Protein AF-K3X458-F1 (afdb_monomer)

Mean predicted aligned error: 13.27 Å

Foldseek 3Di:
DPVPVVVVVVVVVCVPPPVNPDPPDVVVVVVVVVCVVPDDPVVVCVVPDDQPPWLVVCVVVLVVQLVVQLVVQLVLVVVLCVQLVVDPDDNVNSNVLSNVLSVQLSVQLSVVCVVVNPPDPLSVLSSVVSSVVSVVVSCCVPCVVVCVVDVVSVLSSVLSVVLVVLLSVLSVVLVVLVVVLLPDDQVVNLVSLVVLVVVLVVQLVVNCVSCVVPVPCSCVRRPVSSVVSSVVSLVVSLVSRPDPSSNVSSVVVVCVVPVD

Radius of gyration: 23.4 Å; Cα contacts (8 Å, |Δi|>4): 143; chains: 1; bounding box: 58×44×58 Å

Solvent-accessible surface area (backbone atoms only — not comparable to full-atom values): 14568 Å² total; per-residue (Å²): 132,70,72,58,60,54,54,49,51,50,50,53,51,54,72,67,40,73,82,76,70,64,75,80,49,67,65,58,54,50,49,51,49,52,46,62,73,70,47,55,69,68,59,56,35,66,74,77,52,69,85,70,74,53,80,88,69,40,61,70,56,54,53,51,49,39,52,53,43,25,52,51,36,39,50,54,50,50,48,46,47,71,72,36,69,86,55,95,73,51,72,67,54,41,54,51,52,19,44,54,26,24,52,50,17,46,51,49,44,50,54,48,23,71,74,77,40,68,73,55,83,60,51,71,66,66,18,44,64,51,32,52,51,40,51,50,49,51,47,46,74,73,38,42,67,60,42,66,78,32,62,66,64,37,50,51,49,51,47,50,51,50,52,52,49,58,57,53,47,47,65,54,52,50,56,53,48,52,56,54,48,71,73,45,54,64,76,54,32,41,62,56,56,59,48,56,63,53,50,53,50,52,51,40,51,52,44,48,61,69,37,60,90,42,69,88,54,37,57,69,58,36,49,52,51,52,48,53,52,49,50,56,50,53,50,53,48,47,75,69,48,88,35,71,66,41,41,54,50,52,52,51,50,50,51,67,72,70,73,120

pLDDT: mean 76.43, std 14.64, range [37.69, 95.19]

Secondary structure (DSSP, 8-state):
-HHHHHHHHHHHHHHH-TTTT----HHHHHHHHHHHHHS-HHHHHHHHS-S-S-GGG-HHHHHHHHHHHHHHHHHHHHHHHHH-TTS---HHHHHHHHHHHHHHHHHHHHHHHHHH-SSPTTHHHHHHHHHHHHHHHHHHHHHHHHHHH-HHHHHHHHHHHHHHHHHHHHHHHHHHHHHHHHTS-HHHHHHHHTHHHHHHHHHHHHHHHHTTT-GGGHIIIIIIHHHHHHHHHHHHHHHH-S-HHHHHHHHHHHHHHS--

Structure (mmCIF, N/CA/C/O backbone):
data_AF-K3X458-F1
#
_entry.id   AF-K3X458-F1
#
loop_
_atom_site.group_PDB
_atom_site.id
_atom_site.type_symbol
_atom_site.label_atom_id
_atom_site.label_alt_id
_atom_site.label_comp_id
_atom_site.label_asym_id
_atom_site.label_entity_id
_atom_site.label_seq_id
_atom_site.pdbx_PDB_ins_code
_atom_site.Cartn_x
_atom_site.Cartn_y
_atom_site.Cartn_z
_atom_site.occupancy
_atom_site.B_iso_or_equiv
_atom_site.auth_seq_id
_atom_site.auth_comp_id
_atom_site.auth_asym_id
_atom_site.auth_atom_id
_atom_site.pdbx_PDB_model_num
ATOM 1 N N . MET A 1 1 ? -19.583 31.531 -36.038 1.00 46.22 1 MET A N 1
ATOM 2 C CA . MET A 1 1 ? -19.365 32.078 -34.674 1.00 46.22 1 MET A CA 1
ATOM 3 C C . MET A 1 1 ? -18.758 31.076 -33.677 1.00 46.22 1 MET A C 1
ATOM 5 O O . MET A 1 1 ? -18.434 31.471 -32.568 1.00 46.22 1 MET A O 1
ATOM 9 N N . THR A 1 2 ? -18.513 29.815 -34.051 1.00 53.56 2 THR A N 1
ATOM 10 C CA . THR A 1 2 ? -18.036 28.743 -33.147 1.00 53.56 2 THR A CA 1
ATOM 11 C C . THR A 1 2 ? -16.508 28.614 -33.029 1.00 53.56 2 THR A C 1
ATOM 13 O O . THR A 1 2 ? -16.013 28.041 -32.068 1.00 53.56 2 THR A O 1
ATOM 16 N N . GLY A 1 3 ? -15.730 29.184 -33.957 1.00 55.56 3 GLY A N 1
ATOM 17 C CA . GLY A 1 3 ? -14.267 29.010 -33.991 1.00 55.56 3 GLY A CA 1
ATOM 18 C C . GLY A 1 3 ? -13.441 29.991 -33.148 1.00 55.56 3 GLY A C 1
ATOM 19 O O . GLY A 1 3 ? -12.236 29.791 -33.005 1.00 55.56 3 GLY A O 1
ATOM 20 N N . VAL A 1 4 ? -14.051 31.061 -32.625 1.00 62.53 4 VAL A N 1
ATOM 21 C CA . VAL A 1 4 ? -13.351 32.077 -31.813 1.00 62.53 4 VAL A CA 1
ATOM 22 C C . VAL A 1 4 ? -13.348 31.662 -30.346 1.00 62.53 4 VAL A C 1
ATOM 24 O O . VAL A 1 4 ? -12.285 31.581 -29.746 1.00 62.53 4 VAL A O 1
ATOM 27 N N . TRP A 1 5 ? -14.510 31.280 -29.812 1.00 57.59 5 TRP 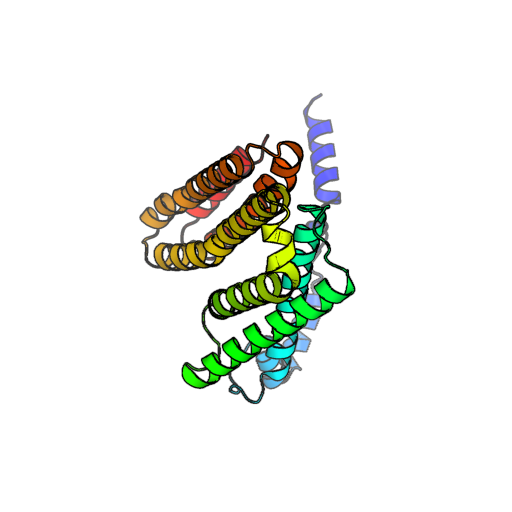A N 1
ATOM 28 C CA . TRP A 1 5 ? -14.659 30.783 -28.441 1.00 57.59 5 TRP A CA 1
ATOM 29 C C . TRP A 1 5 ? -13.836 29.525 -28.176 1.00 57.59 5 TRP A C 1
ATOM 31 O O . TRP A 1 5 ? -13.189 29.432 -27.141 1.00 57.59 5 TRP A O 1
ATOM 41 N N . PHE A 1 6 ? -13.767 28.613 -29.149 1.00 58.97 6 PHE A N 1
ATOM 42 C CA . PHE A 1 6 ? -12.937 27.413 -29.052 1.00 58.97 6 PHE A CA 1
ATOM 43 C C . PHE A 1 6 ? -11.439 27.747 -28.970 1.00 58.97 6 PHE A C 1
ATOM 45 O O . PHE A 1 6 ? -10.722 27.211 -28.133 1.00 58.97 6 PHE A O 1
ATOM 52 N N . ARG A 1 7 ? -10.965 28.711 -29.772 1.00 66.62 7 ARG A N 1
ATOM 53 C CA . ARG A 1 7 ? -9.569 29.179 -29.717 1.00 66.62 7 ARG A CA 1
ATOM 54 C C . ARG A 1 7 ? -9.250 29.993 -28.467 1.00 66.62 7 ARG A C 1
ATOM 56 O O . ARG A 1 7 ? -8.092 30.045 -28.064 1.00 66.62 7 ARG A O 1
ATOM 63 N N . THR A 1 8 ? -10.237 30.662 -27.881 1.00 70.31 8 THR A N 1
ATOM 64 C CA . THR A 1 8 ? -10.078 31.363 -26.602 1.00 70.31 8 THR A CA 1
ATOM 65 C C . THR A 1 8 ? -10.049 30.371 -25.442 1.00 70.31 8 THR A C 1
ATOM 67 O O . THR A 1 8 ? -9.219 30.520 -24.554 1.00 70.31 8 THR A O 1
ATOM 70 N N . ALA A 1 9 ? -10.872 29.319 -25.487 1.00 67.88 9 ALA A N 1
ATOM 71 C CA . ALA A 1 9 ? -10.868 28.240 -24.502 1.00 67.88 9 ALA A CA 1
ATOM 72 C C . ALA A 1 9 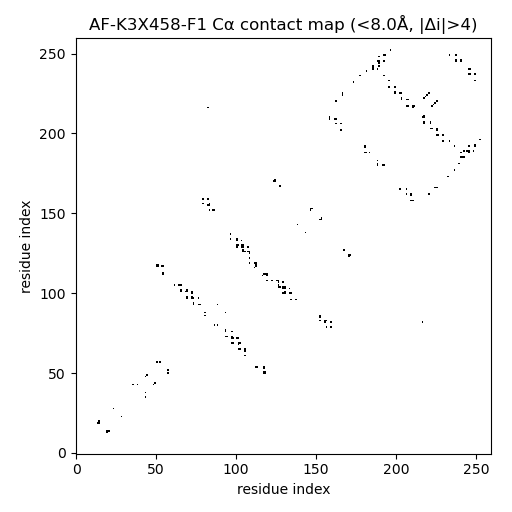? -9.563 27.431 -24.538 1.00 67.88 9 ALA A C 1
ATOM 74 O O . ALA A 1 9 ? -8.999 27.167 -23.484 1.00 67.88 9 ALA A O 1
ATOM 75 N N . ILE A 1 10 ? -9.033 27.124 -25.729 1.00 66.56 10 ILE A N 1
ATOM 76 C CA . ILE A 1 10 ? -7.717 26.479 -25.877 1.00 66.56 10 ILE A CA 1
ATOM 77 C C . ILE A 1 10 ? -6.609 27.365 -25.314 1.00 66.56 10 ILE A C 1
ATOM 79 O O . ILE A 1 10 ? -5.794 26.888 -24.540 1.00 66.56 10 ILE A O 1
ATOM 83 N N . ARG A 1 11 ? -6.603 28.666 -25.624 1.00 68.06 11 ARG A N 1
ATOM 84 C CA . ARG A 1 11 ? -5.579 29.576 -25.089 1.00 68.06 11 ARG A CA 1
ATOM 85 C C . ARG A 1 11 ? -5.687 29.769 -23.579 1.00 68.06 11 ARG A C 1
ATOM 87 O O . ARG A 1 11 ? -4.666 29.876 -22.914 1.00 68.06 11 ARG A O 1
ATOM 94 N N . ALA A 1 12 ? -6.900 29.779 -23.030 1.00 70.38 12 ALA A N 1
ATOM 95 C CA . ALA A 1 12 ? -7.108 29.791 -21.585 1.00 70.38 12 ALA A CA 1
ATOM 96 C C . ALA A 1 12 ? -6.620 28.479 -20.943 1.00 70.38 12 ALA A C 1
ATOM 98 O O . ALA A 1 12 ? -5.949 28.515 -19.917 1.00 70.38 12 ALA A O 1
ATOM 99 N N . TRP A 1 13 ? -6.882 27.337 -21.581 1.00 54.34 13 TRP A N 1
ATOM 100 C CA . TRP A 1 13 ? -6.419 26.017 -21.152 1.00 54.34 13 TRP A CA 1
ATOM 101 C C . TRP A 1 13 ? -4.888 25.890 -21.187 1.00 54.34 13 TRP A C 1
ATOM 103 O O . TRP A 1 13 ? -4.278 25.514 -20.189 1.00 54.34 13 TRP A O 1
ATOM 113 N N . GLU A 1 14 ? -4.256 26.307 -22.285 1.00 56.81 14 GLU A N 1
ATOM 114 C CA . GLU A 1 14 ? -2.798 26.387 -22.428 1.00 56.81 14 GLU A CA 1
ATOM 115 C C . GLU A 1 14 ? -2.191 27.356 -21.403 1.00 56.81 14 GLU A C 1
ATOM 117 O O . GLU A 1 14 ? -1.149 27.047 -20.835 1.00 56.81 14 GLU A O 1
ATOM 122 N N . SER A 1 15 ? -2.870 28.474 -21.089 1.00 58.34 15 SER A N 1
ATOM 123 C CA . SER A 1 15 ? -2.422 29.451 -20.077 1.00 58.34 15 SER A CA 1
ATOM 124 C C . SER A 1 15 ? -2.422 28.903 -18.637 1.00 58.34 15 SER A C 1
ATOM 126 O O . SER A 1 15 ? -1.679 29.392 -17.789 1.00 58.34 15 SER A O 1
ATOM 128 N N . ILE A 1 16 ? -3.229 27.871 -18.364 1.00 52.59 16 ILE A N 1
ATOM 129 C CA . ILE A 1 16 ? -3.346 27.218 -17.049 1.00 52.59 16 ILE A CA 1
ATOM 130 C C . ILE A 1 16 ? -2.328 26.072 -16.905 1.00 52.59 16 ILE A C 1
ATOM 132 O O . ILE A 1 16 ? -1.926 25.733 -15.789 1.00 52.59 16 ILE A O 1
ATOM 136 N N . GLN A 1 17 ? -1.853 25.494 -18.014 1.00 42.44 17 GLN A N 1
ATOM 137 C CA . GLN A 1 17 ? -0.830 24.448 -17.992 1.00 42.44 17 GLN A CA 1
ATOM 138 C C . GLN A 1 17 ? 0.562 25.044 -17.721 1.00 42.44 17 GLN A C 1
ATOM 140 O O . GLN A 1 17 ? 1.265 25.536 -18.606 1.00 42.44 17 GLN A O 1
ATOM 145 N N . VAL A 1 18 ? 0.992 24.955 -16.460 1.00 44.97 18 VAL A N 1
ATOM 146 C CA . VAL A 1 18 ? 2.316 25.406 -15.982 1.00 44.97 18 VAL A CA 1
ATOM 147 C C . VAL A 1 18 ? 3.474 24.687 -16.703 1.00 44.97 18 VAL A C 1
ATOM 149 O O . VAL A 1 18 ? 4.564 25.239 -16.824 1.00 44.97 18 VAL A O 1
ATOM 152 N N . GLU A 1 19 ? 3.231 23.497 -17.261 1.00 41.12 19 GLU A N 1
ATOM 153 C CA . GLU A 1 19 ? 4.202 22.708 -18.037 1.00 41.12 19 GLU A CA 1
ATOM 154 C C . GLU A 1 19 ? 4.538 23.316 -19.415 1.00 41.12 19 GLU A C 1
ATOM 156 O O . GLU A 1 19 ? 5.641 23.113 -19.919 1.00 41.12 19 GLU A O 1
ATOM 161 N N . LEU A 1 20 ? 3.632 24.106 -20.009 1.00 42.66 20 LEU A N 1
ATOM 162 C CA . LEU A 1 20 ? 3.792 24.709 -21.344 1.00 42.66 20 LEU A CA 1
ATOM 163 C C . LEU A 1 20 ? 4.450 26.101 -21.329 1.00 42.66 20 LEU A C 1
ATOM 165 O O . LEU A 1 20 ? 4.882 26.587 -22.372 1.00 42.66 20 LEU A O 1
ATOM 169 N N . HIS A 1 21 ? 4.589 26.727 -20.157 1.00 40.41 21 HIS A N 1
ATOM 170 C CA . HIS A 1 21 ? 5.228 28.046 -19.997 1.00 40.41 21 HIS A CA 1
ATOM 171 C C . HIS A 1 21 ? 6.742 27.973 -19.764 1.00 40.41 21 HIS A C 1
ATOM 173 O O . HIS A 1 21 ? 7.401 28.991 -19.542 1.00 40.41 21 HIS A O 1
ATOM 179 N N . GLY A 1 22 ? 7.322 26.775 -19.816 1.00 41.91 22 GLY A N 1
ATOM 180 C CA . GLY A 1 22 ? 8.760 26.584 -19.736 1.00 41.91 22 GLY A CA 1
ATOM 181 C C . GLY A 1 22 ? 9.439 26.886 -21.067 1.00 41.91 22 GLY A C 1
ATOM 182 O O . GLY A 1 22 ? 9.813 25.964 -21.786 1.00 41.91 22 GLY A O 1
ATOM 183 N N . THR A 1 23 ? 9.680 28.158 -21.396 1.00 43.84 23 THR A N 1
ATOM 184 C CA . THR A 1 23 ? 10.723 28.463 -22.384 1.00 43.84 23 THR A CA 1
ATOM 185 C C . THR A 1 23 ? 12.052 28.029 -21.776 1.00 43.84 23 THR A C 1
ATOM 187 O O . THR A 1 23 ? 12.565 28.676 -20.857 1.00 43.84 23 THR A O 1
ATOM 190 N N . TYR A 1 24 ? 12.591 26.902 -22.238 1.00 44.25 24 TYR A N 1
ATOM 191 C CA . TYR A 1 24 ? 13.938 26.475 -21.888 1.00 44.25 24 TYR A CA 1
ATOM 192 C C . TYR A 1 24 ? 14.913 27.542 -22.381 1.00 44.25 24 TYR A C 1
ATOM 194 O O . TYR A 1 24 ? 15.265 27.604 -23.555 1.00 44.25 24 TYR A O 1
ATOM 202 N N . SER A 1 25 ? 15.303 28.430 -21.467 1.00 48.78 25 SER A N 1
ATOM 203 C CA . SER A 1 25 ? 16.323 29.435 -21.720 1.00 48.78 25 SER A CA 1
ATOM 204 C C . SER A 1 25 ? 17.610 28.720 -22.122 1.00 48.78 25 SER A C 1
ATOM 206 O O . SER A 1 25 ? 18.095 27.847 -21.396 1.00 48.78 25 SER A O 1
ATOM 208 N N . VAL A 1 26 ? 18.158 29.085 -23.280 1.00 56.41 26 VAL A N 1
ATOM 209 C CA . VAL A 1 26 ? 19.440 28.567 -23.780 1.00 56.41 26 VAL A CA 1
ATOM 210 C C . VAL A 1 26 ? 20.540 28.783 -22.729 1.00 56.41 26 VAL A C 1
ATOM 212 O O . VAL A 1 26 ? 21.402 27.925 -22.547 1.00 56.41 26 VAL A O 1
ATOM 215 N N . GLU A 1 27 ? 20.419 29.842 -21.922 1.00 60.06 27 GLU A N 1
ATOM 216 C CA . GLU A 1 27 ? 21.258 30.132 -20.757 1.00 60.06 27 GLU A CA 1
ATOM 217 C C . GLU A 1 27 ? 21.249 29.008 -19.713 1.00 60.06 27 GLU A C 1
ATOM 219 O O . GLU A 1 27 ? 22.299 28.644 -19.192 1.00 60.06 27 GLU A O 1
ATOM 224 N N . ARG A 1 28 ? 20.090 28.394 -19.430 1.00 54.31 28 ARG A N 1
ATOM 225 C CA . ARG A 1 28 ? 19.994 27.236 -18.521 1.00 54.31 28 ARG A CA 1
ATOM 226 C C . ARG A 1 28 ? 20.651 25.996 -19.115 1.00 54.31 28 ARG A C 1
ATOM 228 O O . ARG A 1 28 ? 21.198 25.194 -18.365 1.00 54.31 28 ARG A O 1
ATOM 235 N N . MET A 1 29 ? 20.628 25.845 -20.438 1.00 53.62 29 MET A N 1
ATOM 236 C CA . MET A 1 29 ? 21.311 24.747 -21.126 1.00 53.62 29 MET A CA 1
ATOM 237 C C . MET A 1 29 ? 22.834 24.936 -21.087 1.00 53.62 29 MET A C 1
ATOM 239 O O . MET A 1 29 ? 23.560 23.979 -20.822 1.00 53.62 29 MET A O 1
ATOM 243 N N . TYR A 1 30 ? 23.318 26.172 -21.244 1.00 61.84 30 TYR A N 1
ATOM 244 C CA . TYR A 1 30 ? 24.728 26.513 -21.040 1.00 61.84 30 TYR A CA 1
ATOM 245 C C . TYR A 1 30 ? 25.155 26.390 -19.577 1.00 61.84 30 TYR A C 1
ATOM 247 O O . TYR A 1 30 ? 26.232 25.868 -19.316 1.00 61.84 30 TYR A O 1
ATOM 255 N N . GLN A 1 31 ? 24.310 26.773 -18.616 1.00 62.84 31 GLN A N 1
ATOM 256 C CA . GLN A 1 31 ? 24.571 26.561 -17.189 1.00 62.84 31 GLN A CA 1
ATOM 257 C C . GLN A 1 31 ? 24.577 25.075 -16.825 1.00 62.84 31 GLN A C 1
ATOM 259 O O . GLN A 1 31 ? 25.417 24.657 -16.037 1.00 62.84 31 GLN A O 1
ATOM 264 N N . LEU A 1 32 ? 23.701 24.259 -17.419 1.00 56.03 32 LEU A N 1
ATOM 265 C CA . LEU A 1 32 ? 23.705 22.806 -17.244 1.00 56.03 32 LEU A CA 1
ATOM 266 C C . LEU A 1 32 ? 24.954 22.174 -17.868 1.00 56.03 32 LEU A C 1
ATOM 268 O O . LEU A 1 32 ? 25.528 21.264 -17.278 1.00 56.03 32 LEU A O 1
ATOM 272 N N . LYS A 1 33 ? 25.413 22.679 -19.019 1.00 61.62 33 LYS A N 1
ATOM 273 C CA . LYS A 1 33 ? 26.660 22.242 -19.658 1.00 61.62 33 LYS A CA 1
ATOM 274 C C . LYS A 1 33 ? 27.890 22.654 -18.843 1.00 61.62 33 LYS A C 1
ATOM 276 O O . LYS A 1 33 ? 28.727 21.810 -18.557 1.00 61.62 33 LYS A O 1
ATOM 281 N N . ALA A 1 34 ? 27.944 23.895 -18.364 1.00 67.62 34 ALA A N 1
ATOM 282 C CA . ALA A 1 34 ? 28.991 24.382 -17.467 1.00 67.62 34 ALA A CA 1
ATOM 283 C C . ALA A 1 34 ? 28.984 23.639 -16.120 1.00 67.62 34 ALA A C 1
ATOM 285 O O . ALA A 1 34 ? 30.038 23.323 -15.571 1.00 67.62 34 ALA A O 1
ATOM 286 N N . TYR A 1 35 ? 27.805 23.294 -15.598 1.00 60.06 35 TYR A N 1
ATOM 287 C CA . TYR A 1 35 ? 27.655 22.447 -14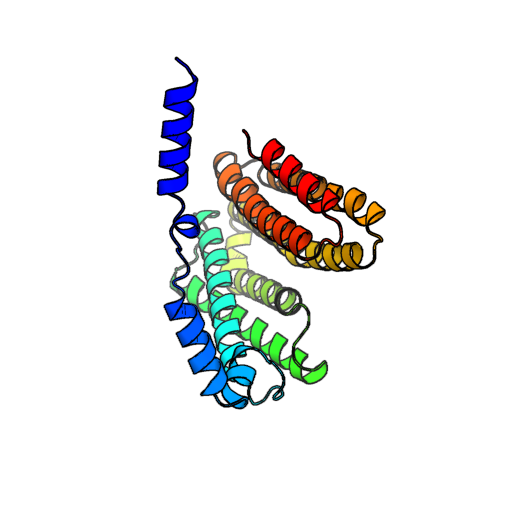.417 1.00 60.06 35 TYR A CA 1
ATOM 288 C C . TYR A 1 35 ? 28.107 21.007 -14.697 1.00 60.06 35 TYR A C 1
ATOM 290 O O . TYR A 1 35 ? 28.804 20.425 -13.875 1.00 60.06 35 TYR A O 1
ATOM 298 N N . SER A 1 36 ? 27.782 20.446 -15.863 1.00 58.03 36 SER A N 1
ATOM 299 C CA . SER A 1 36 ? 28.232 19.118 -16.301 1.00 58.03 36 SER A CA 1
ATOM 300 C C . SER A 1 36 ? 29.746 19.044 -16.508 1.00 58.03 36 SER A C 1
ATOM 302 O O . SER A 1 36 ? 30.329 17.991 -16.270 1.00 58.03 36 SER A O 1
ATOM 304 N N . GLU A 1 37 ? 30.379 20.130 -16.952 1.00 65.31 37 GLU A N 1
ATOM 305 C CA . GLU A 1 37 ? 31.827 20.205 -17.184 1.00 65.31 37 GLU A CA 1
ATOM 306 C C . GLU A 1 37 ? 32.617 20.513 -15.895 1.00 65.31 37 GLU A C 1
ATOM 308 O O . GLU A 1 37 ? 33.756 20.076 -15.758 1.00 65.31 37 GLU A O 1
ATOM 313 N N . SER A 1 38 ? 32.015 21.211 -14.921 1.00 61.66 38 SER A N 1
ATOM 314 C CA . SER A 1 38 ? 32.650 21.562 -13.632 1.00 61.66 38 SER A CA 1
ATOM 315 C C . SER A 1 38 ? 32.364 20.583 -12.489 1.00 61.66 38 SER A C 1
ATOM 317 O O . SER A 1 38 ? 33.025 20.624 -11.447 1.00 61.66 38 SER A O 1
ATOM 319 N N . THR A 1 39 ? 31.380 19.698 -12.645 1.00 52.56 39 THR A N 1
ATOM 320 C CA . THR A 1 39 ? 30.988 18.757 -11.594 1.00 52.56 39 THR A CA 1
ATOM 321 C C . THR A 1 39 ? 31.819 17.486 -11.684 1.00 52.56 39 THR A C 1
ATOM 323 O O . THR A 1 39 ? 31.886 16.833 -12.722 1.00 52.56 39 THR A O 1
ATOM 326 N N . SER A 1 40 ? 32.433 17.091 -10.565 1.00 63.84 40 SER A N 1
ATOM 327 C CA . SER A 1 40 ? 33.161 15.828 -10.493 1.00 63.84 40 SER A CA 1
ATOM 328 C C . SER A 1 40 ? 32.237 14.661 -10.844 1.00 63.84 40 SER A C 1
ATOM 330 O O . SER A 1 40 ? 31.089 14.602 -10.391 1.00 63.84 40 SER A O 1
ATOM 332 N N . LEU A 1 41 ? 32.756 13.689 -11.600 1.00 56.81 41 LEU A N 1
ATOM 333 C CA . LEU A 1 41 ? 32.049 12.443 -11.922 1.00 56.81 41 LEU A CA 1
ATOM 334 C C . LEU A 1 41 ? 31.409 11.804 -10.676 1.00 56.81 41 LEU A C 1
ATOM 336 O O . LEU A 1 41 ? 30.354 11.202 -10.785 1.00 56.81 41 LEU A O 1
ATOM 340 N N . ALA A 1 42 ? 31.962 12.017 -9.476 1.00 55.75 42 ALA A N 1
ATOM 341 C CA . ALA A 1 42 ? 31.405 11.558 -8.204 1.00 55.75 42 ALA A CA 1
ATOM 342 C C . ALA A 1 42 ? 30.047 12.184 -7.812 1.00 55.75 42 ALA A C 1
ATOM 344 O O . ALA A 1 42 ? 29.227 11.490 -7.212 1.00 55.75 42 ALA A O 1
ATOM 345 N N . ARG A 1 43 ? 29.777 13.459 -8.130 1.00 55.62 43 ARG A N 1
ATOM 346 C CA . ARG A 1 43 ? 28.474 14.107 -7.858 1.00 55.62 43 ARG A CA 1
ATOM 347 C C . ARG A 1 43 ? 27.424 13.728 -8.898 1.00 55.62 43 ARG A C 1
ATOM 349 O O . ARG A 1 43 ? 26.277 13.504 -8.530 1.00 55.62 43 ARG A O 1
ATOM 356 N N . VAL A 1 44 ? 27.824 13.603 -10.165 1.00 55.81 44 VAL A N 1
ATOM 357 C CA . VAL A 1 44 ? 26.930 13.130 -11.235 1.00 55.81 44 VAL A CA 1
ATOM 358 C C . VAL A 1 44 ? 26.585 11.657 -11.021 1.00 55.81 44 VAL A C 1
ATOM 360 O O . VAL A 1 44 ? 25.413 11.302 -11.085 1.00 55.81 44 VAL A O 1
ATOM 363 N N . ILE A 1 45 ? 27.564 10.826 -10.642 1.00 52.97 45 ILE A N 1
ATOM 364 C CA . ILE A 1 45 ? 27.327 9.454 -10.179 1.00 52.97 45 ILE A CA 1
ATOM 365 C C . ILE A 1 45 ? 26.404 9.495 -8.957 1.00 52.97 45 ILE A C 1
ATOM 367 O O . ILE A 1 45 ? 25.318 8.952 -9.042 1.00 52.97 45 ILE A O 1
ATOM 371 N N . GLY A 1 46 ? 26.712 10.248 -7.896 1.00 50.28 46 GLY A N 1
ATOM 372 C CA . GLY A 1 46 ? 25.875 10.311 -6.686 1.00 50.28 46 GLY A CA 1
ATOM 373 C C . GLY A 1 46 ? 24.404 10.712 -6.893 1.00 50.28 46 GLY A C 1
ATOM 374 O O . GLY A 1 46 ? 23.569 10.365 -6.059 1.00 50.28 46 GLY A O 1
ATOM 375 N N . ILE A 1 47 ? 24.079 11.406 -7.988 1.00 52.75 47 ILE A N 1
ATOM 376 C CA . ILE A 1 47 ? 22.711 11.811 -8.347 1.00 52.75 47 ILE A CA 1
ATOM 377 C C . ILE A 1 47 ? 22.050 10.816 -9.324 1.00 52.75 47 ILE A C 1
ATOM 379 O O . ILE A 1 47 ? 20.846 10.592 -9.223 1.00 52.75 47 ILE A O 1
ATOM 383 N N . LEU A 1 48 ? 22.807 10.206 -10.249 1.00 43.97 48 LEU A N 1
ATOM 384 C CA . LEU A 1 48 ? 22.285 9.364 -11.344 1.00 43.97 48 LEU A CA 1
ATOM 385 C C . LEU A 1 48 ? 22.343 7.846 -11.048 1.00 43.97 48 LEU A C 1
ATOM 387 O O . LEU A 1 48 ? 21.622 7.058 -11.655 1.00 43.97 48 LEU A O 1
ATOM 391 N N . VAL A 1 49 ? 23.237 7.438 -10.143 1.00 46.12 49 VAL A N 1
ATOM 392 C CA . VAL A 1 49 ? 23.738 6.074 -9.903 1.00 46.12 49 VAL A CA 1
ATOM 393 C C . VAL A 1 49 ? 24.231 6.046 -8.438 1.00 46.12 49 VAL A C 1
ATOM 395 O O . VAL A 1 49 ? 25.297 6.522 -8.100 1.00 46.12 49 VAL A O 1
ATOM 398 N N . LEU A 1 50 ? 23.616 5.450 -7.437 1.00 45.38 50 LEU A N 1
ATOM 399 C CA . LEU A 1 50 ? 23.094 4.115 -7.466 1.00 45.38 50 LEU A CA 1
ATOM 400 C C . LEU A 1 50 ? 22.888 3.697 -5.998 1.00 45.38 50 LEU A C 1
ATOM 402 O O . LEU A 1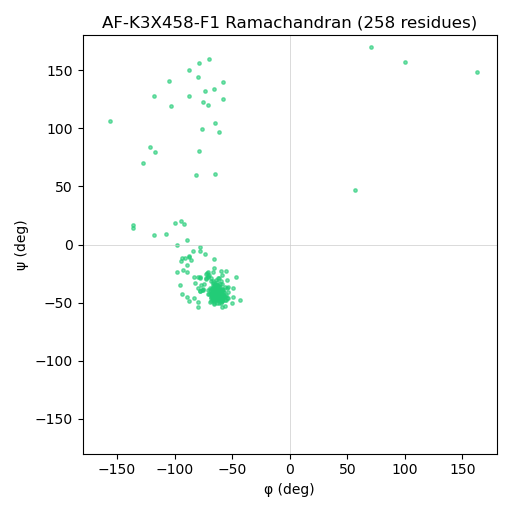 50 ? 23.717 3.996 -5.129 1.00 45.38 50 LEU A O 1
ATOM 406 N N . PRO A 1 51 ? 21.882 2.863 -5.749 1.00 43.56 51 PRO A N 1
ATOM 407 C CA . PRO A 1 51 ? 21.845 1.926 -4.636 1.00 43.56 51 PRO A CA 1
ATOM 408 C C . PRO A 1 51 ? 22.943 0.833 -4.762 1.00 43.56 51 PRO A C 1
ATOM 410 O O . PRO A 1 51 ? 22.621 -0.344 -4.855 1.00 43.56 51 PRO A O 1
ATOM 413 N N . SER A 1 52 ? 24.242 1.187 -4.788 1.00 45.16 52 SER A N 1
ATOM 414 C CA . SER A 1 52 ? 25.342 0.219 -5.032 1.00 45.16 52 SER A CA 1
ATOM 415 C C . SER A 1 52 ? 26.576 0.327 -4.129 1.00 45.16 52 SER A C 1
ATOM 417 O O . SER A 1 52 ? 27.611 -0.255 -4.441 1.00 45.16 52 SER A O 1
ATOM 419 N N . ARG A 1 53 ? 26.499 1.013 -2.984 1.00 45.03 53 ARG A N 1
ATOM 420 C CA . ARG A 1 53 ? 27.569 0.957 -1.959 1.00 45.03 53 ARG A CA 1
ATOM 421 C C . ARG A 1 53 ? 27.323 -0.089 -0.867 1.00 45.03 53 ARG A C 1
ATOM 423 O O . ARG A 1 53 ? 27.919 -0.028 0.202 1.00 45.03 53 ARG A O 1
ATOM 430 N N . GLY A 1 54 ? 26.467 -1.069 -1.153 1.00 56.06 54 GLY A N 1
ATOM 431 C CA . GLY A 1 54 ? 26.059 -2.076 -0.184 1.00 56.06 54 GLY A CA 1
ATOM 432 C C . GLY A 1 54 ? 25.160 -1.503 0.912 1.00 56.06 54 GLY A C 1
ATOM 433 O O . GLY A 1 54 ? 24.960 -0.292 1.044 1.00 56.06 54 GLY A O 1
ATOM 434 N N . LEU A 1 55 ? 24.601 -2.416 1.701 1.00 56.91 55 LEU A N 1
ATOM 435 C CA . LEU A 1 55 ? 23.637 -2.145 2.766 1.00 56.91 55 LEU A CA 1
ATOM 436 C C . LEU A 1 55 ? 24.096 -1.012 3.716 1.00 56.91 55 LEU A C 1
ATOM 438 O O . LEU A 1 55 ? 23.293 -0.160 4.096 1.00 56.91 55 LEU A O 1
ATOM 442 N N . GLY A 1 56 ? 25.401 -0.944 4.010 1.00 56.34 56 GLY A N 1
ATOM 443 C CA . GLY A 1 56 ? 26.010 -0.046 4.999 1.00 56.34 56 GLY A CA 1
ATOM 444 C C . GLY A 1 56 ? 26.118 1.440 4.632 1.00 56.34 56 GLY A C 1
ATOM 445 O O . GLY A 1 56 ? 26.463 2.231 5.496 1.00 56.34 56 GLY A O 1
ATOM 446 N N . HIS A 1 57 ? 25.818 1.857 3.397 1.00 58.84 57 HIS A N 1
ATOM 447 C CA . HIS A 1 57 ? 25.859 3.284 3.013 1.00 58.84 57 HIS A CA 1
ATOM 448 C C . HIS A 1 57 ? 24.487 3.831 2.575 1.00 58.84 57 HIS A C 1
ATOM 450 O O . HIS A 1 57 ? 24.378 4.954 2.078 1.00 58.84 57 HIS A O 1
ATOM 456 N N . SER A 1 58 ? 23.429 3.033 2.760 1.00 70.56 58 SER A N 1
ATOM 457 C CA . SER A 1 58 ? 22.065 3.293 2.278 1.00 70.56 58 SER A CA 1
ATOM 458 C C . SER A 1 58 ? 21.120 3.869 3.347 1.00 70.56 58 SER A C 1
ATOM 460 O O . SER A 1 58 ? 19.904 3.853 3.177 1.00 70.56 58 SER A O 1
ATOM 462 N N . HIS A 1 59 ? 21.645 4.424 4.445 1.00 72.88 59 HIS A N 1
ATOM 463 C CA . HIS A 1 59 ? 20.839 4.917 5.574 1.00 72.88 59 HIS A CA 1
ATOM 464 C C . HIS A 1 59 ? 19.744 5.914 5.167 1.00 72.88 59 HIS A C 1
ATOM 466 O O . HIS A 1 59 ? 18.611 5.807 5.628 1.00 72.88 59 HIS A O 1
ATOM 472 N N . THR A 1 60 ? 20.033 6.836 4.245 1.00 79.69 60 THR A N 1
ATOM 473 C CA . THR A 1 60 ? 19.037 7.795 3.739 1.00 79.69 60 THR A CA 1
ATOM 474 C C . THR A 1 60 ? 17.881 7.106 3.014 1.00 79.69 60 THR A C 1
ATOM 476 O O . THR A 1 60 ? 16.745 7.563 3.110 1.00 79.69 60 THR A O 1
ATOM 479 N N . PHE A 1 61 ? 18.143 6.001 2.312 1.00 83.62 61 PHE A N 1
ATOM 480 C CA . PHE A 1 61 ? 17.101 5.221 1.650 1.00 83.62 61 PHE A CA 1
ATOM 481 C C . PHE A 1 61 ? 16.179 4.561 2.682 1.00 83.62 61 PHE A C 1
ATOM 483 O O . PHE A 1 61 ? 14.967 4.720 2.585 1.00 83.62 61 PHE A O 1
ATOM 490 N N . TRP A 1 62 ? 16.736 3.919 3.713 1.00 85.44 62 TRP A N 1
ATOM 491 C CA . TRP A 1 62 ? 15.947 3.265 4.764 1.00 85.44 62 TRP A CA 1
ATOM 492 C C . TRP A 1 62 ? 15.154 4.248 5.626 1.00 85.44 62 TRP A C 1
ATOM 494 O O . TRP A 1 62 ? 14.002 3.977 5.947 1.00 85.44 62 TRP A O 1
ATOM 504 N N . ILE A 1 63 ? 15.722 5.416 5.942 1.00 86.50 63 ILE A N 1
ATOM 505 C CA . ILE A 1 63 ? 15.001 6.483 6.654 1.00 86.50 63 ILE A CA 1
ATOM 506 C C . ILE A 1 63 ? 13.824 6.986 5.812 1.00 86.50 63 ILE A C 1
ATOM 508 O O . ILE A 1 63 ? 12.717 7.144 6.323 1.00 86.50 63 ILE A O 1
ATOM 512 N N . ARG A 1 64 ? 14.036 7.210 4.508 1.00 86.31 64 ARG A N 1
ATOM 513 C CA . ARG A 1 64 ? 12.961 7.623 3.594 1.00 86.31 64 ARG A CA 1
ATOM 514 C C . ARG A 1 64 ? 11.899 6.540 3.429 1.00 86.31 64 ARG A C 1
ATOM 516 O O . ARG A 1 64 ? 10.721 6.877 3.406 1.00 86.31 64 ARG A O 1
ATOM 523 N N . ALA A 1 65 ? 12.305 5.275 3.332 1.00 88.25 65 ALA A N 1
ATOM 524 C CA . ALA A 1 65 ? 11.394 4.140 3.247 1.00 88.25 65 ALA A CA 1
ATOM 525 C C . ALA A 1 65 ? 10.534 4.040 4.514 1.00 88.25 65 ALA A C 1
ATOM 527 O O . ALA A 1 65 ? 9.314 4.002 4.411 1.00 88.25 65 ALA A O 1
ATOM 528 N N . LEU A 1 66 ? 11.146 4.135 5.700 1.00 90.12 66 LEU A N 1
ATOM 529 C CA . LEU A 1 66 ? 10.427 4.161 6.974 1.00 90.12 66 LEU A CA 1
ATOM 530 C C . LEU A 1 66 ? 9.431 5.312 7.061 1.00 90.12 66 LEU A C 1
ATOM 532 O O . LEU A 1 66 ? 8.290 5.093 7.454 1.00 90.12 66 LEU A O 1
ATOM 536 N N . LEU A 1 67 ? 9.832 6.520 6.666 1.00 90.62 67 LEU A N 1
ATOM 537 C CA . LEU A 1 67 ? 8.934 7.670 6.665 1.00 90.62 67 LEU A CA 1
ATOM 538 C C . LEU A 1 67 ? 7.751 7.464 5.706 1.00 90.62 67 LEU A C 1
ATOM 540 O O . LEU A 1 67 ? 6.613 7.732 6.079 1.00 90.62 67 LEU A O 1
ATOM 544 N N . ALA A 1 68 ? 8.004 6.969 4.492 1.00 90.00 68 ALA A N 1
ATOM 545 C CA . ALA A 1 68 ? 6.960 6.721 3.499 1.00 90.00 68 ALA A CA 1
ATOM 546 C C . ALA A 1 68 ? 5.970 5.641 3.962 1.00 90.00 68 ALA A C 1
ATOM 548 O O . ALA A 1 68 ? 4.759 5.849 3.885 1.00 90.00 68 ALA A O 1
ATOM 549 N N . VAL A 1 69 ? 6.478 4.527 4.497 1.00 91.44 69 VAL A N 1
ATOM 550 C CA . VAL A 1 69 ? 5.663 3.432 5.043 1.00 91.44 69 VAL A CA 1
ATOM 551 C C . VAL A 1 69 ? 4.864 3.899 6.248 1.00 91.44 69 VAL A C 1
ATOM 553 O O . VAL A 1 69 ? 3.670 3.630 6.342 1.00 91.44 69 VAL A O 1
ATOM 556 N N . TRP A 1 70 ? 5.483 4.664 7.146 1.00 92.25 70 TRP A N 1
ATOM 557 C CA . TRP A 1 70 ? 4.789 5.211 8.303 1.00 92.25 70 TRP A CA 1
ATOM 558 C C . TRP A 1 70 ? 3.644 6.146 7.895 1.00 92.25 70 TRP A C 1
ATOM 560 O O . TRP A 1 70 ? 2.536 6.007 8.411 1.00 92.25 70 TRP A O 1
ATOM 570 N N . ILE A 1 71 ? 3.862 7.037 6.922 1.00 92.19 71 ILE A N 1
ATOM 571 C CA . ILE A 1 71 ? 2.807 7.908 6.377 1.00 92.19 71 ILE A CA 1
ATOM 572 C C . ILE A 1 71 ? 1.690 7.079 5.728 1.00 92.19 71 ILE A C 1
ATOM 574 O O . ILE A 1 71 ? 0.512 7.362 5.953 1.00 92.19 71 ILE A O 1
ATOM 578 N N . ALA A 1 72 ? 2.030 6.038 4.966 1.00 90.50 72 ALA A N 1
ATOM 579 C CA . ALA A 1 72 ? 1.039 5.149 4.363 1.00 90.50 72 ALA A CA 1
ATOM 580 C C . ALA A 1 72 ? 0.207 4.417 5.432 1.00 90.50 72 ALA A C 1
ATOM 582 O O . ALA A 1 72 ? -1.021 4.400 5.368 1.00 90.50 72 ALA A O 1
ATOM 583 N N . HIS A 1 73 ? 0.853 3.884 6.468 1.00 93.31 73 HIS A N 1
ATOM 584 C CA . HIS A 1 73 ? 0.191 3.235 7.599 1.00 93.31 73 HIS A CA 1
ATOM 585 C C . HIS A 1 73 ? -0.695 4.198 8.400 1.00 93.31 73 HIS A C 1
ATOM 587 O O . HIS A 1 73 ? -1.793 3.822 8.817 1.00 93.31 73 HIS A O 1
ATOM 593 N N . LEU A 1 74 ? -0.256 5.446 8.591 1.00 92.50 74 LEU A N 1
ATOM 594 C CA . LEU A 1 74 ? -1.071 6.503 9.191 1.00 92.50 74 LEU A CA 1
ATOM 595 C C . LEU A 1 74 ? -2.325 6.780 8.361 1.00 92.50 74 LEU A C 1
ATOM 597 O O . LEU A 1 74 ? -3.404 6.918 8.933 1.00 92.50 74 LEU A O 1
ATOM 601 N N . ALA A 1 75 ? -2.201 6.833 7.033 1.00 90.44 75 ALA A N 1
ATOM 602 C CA . ALA A 1 75 ? -3.340 7.024 6.143 1.00 90.44 75 ALA A CA 1
ATOM 603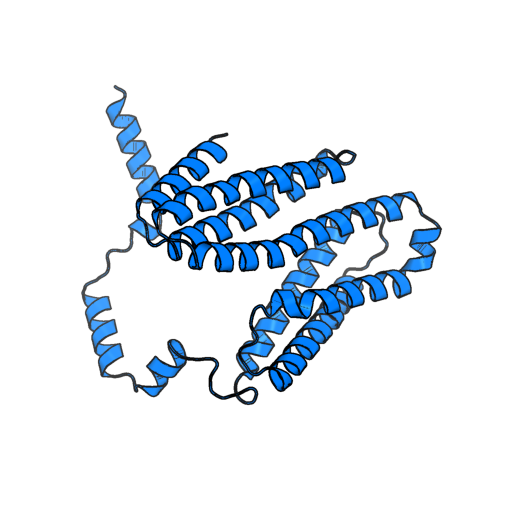 C C . ALA A 1 75 ? -4.329 5.852 6.236 1.00 90.44 75 ALA A C 1
ATOM 605 O O . ALA A 1 75 ? -5.524 6.092 6.382 1.00 90.44 75 ALA A O 1
ATOM 606 N N . ILE A 1 76 ? -3.844 4.605 6.250 1.00 89.44 76 ILE A N 1
ATOM 607 C CA . ILE A 1 76 ? -4.688 3.402 6.365 1.00 89.44 76 ILE A CA 1
ATOM 608 C C . ILE A 1 76 ? -5.426 3.368 7.710 1.00 89.44 76 ILE A C 1
ATOM 610 O O . ILE A 1 76 ? -6.629 3.126 7.757 1.00 89.44 76 ILE A O 1
ATOM 614 N N . LEU A 1 77 ? -4.749 3.624 8.829 1.00 91.38 77 LEU A N 1
ATOM 615 C CA . LEU A 1 77 ? -5.419 3.644 10.134 1.00 91.38 77 LEU A CA 1
ATOM 616 C C . LEU A 1 77 ? -6.310 4.883 10.324 1.00 91.38 77 LEU A C 1
ATOM 618 O O . LEU A 1 77 ? -7.325 4.822 11.020 1.00 91.38 77 LEU A O 1
ATOM 622 N N . GLY A 1 78 ? -5.957 6.007 9.699 1.00 88.81 78 GLY A N 1
ATOM 623 C CA . GLY A 1 78 ? -6.792 7.204 9.652 1.00 88.81 78 GLY A CA 1
ATOM 624 C C . GLY A 1 78 ? -8.093 6.959 8.888 1.00 88.81 78 GLY A C 1
ATOM 625 O O . GLY A 1 78 ? -9.166 7.288 9.394 1.00 88.81 78 GLY A O 1
ATOM 626 N N . GLN A 1 79 ? -8.003 6.315 7.723 1.00 86.50 79 GLN A N 1
ATOM 627 C CA . GLN A 1 79 ? -9.151 5.884 6.925 1.00 86.50 79 GLN A CA 1
ATOM 628 C C . GLN A 1 79 ? -10.015 4.877 7.684 1.00 86.50 79 GLN A C 1
ATOM 630 O O . GLN A 1 79 ? -11.229 5.041 7.700 1.00 86.50 79 GLN A O 1
ATOM 635 N N . LEU A 1 80 ? -9.415 3.909 8.391 1.00 88.31 80 LEU A N 1
ATOM 636 C CA . LEU A 1 80 ? -10.158 2.964 9.233 1.00 88.31 80 LEU A CA 1
ATOM 637 C C . LEU A 1 80 ? -11.046 3.698 10.243 1.00 88.31 80 LEU A C 1
ATOM 639 O O . LEU A 1 80 ? -12.216 3.368 10.394 1.00 88.31 80 LEU A O 1
ATOM 643 N N . ARG A 1 81 ? -10.501 4.710 10.922 1.00 87.88 81 ARG A N 1
ATOM 644 C CA . ARG A 1 81 ? -11.249 5.488 11.915 1.00 87.88 81 ARG A CA 1
ATOM 645 C C . ARG A 1 81 ? -12.384 6.307 11.295 1.00 87.88 81 ARG A C 1
ATOM 647 O O . ARG A 1 81 ? -13.392 6.543 11.951 1.00 87.88 81 ARG A O 1
ATOM 654 N N . GLN A 1 82 ? -12.202 6.789 10.069 1.00 84.62 82 GLN A N 1
ATOM 655 C CA . GLN A 1 82 ? -13.255 7.501 9.341 1.00 84.62 82 GLN A CA 1
ATOM 656 C C . GLN A 1 82 ? -14.331 6.543 8.821 1.00 84.62 82 GLN A C 1
ATOM 658 O O . GLN A 1 82 ? -15.498 6.913 8.786 1.00 84.62 82 GLN A O 1
ATOM 663 N N . PHE A 1 83 ? -13.937 5.325 8.447 1.00 82.81 83 PHE A N 1
ATOM 664 C CA . PHE A 1 83 ? -14.826 4.295 7.921 1.00 82.81 83 PHE A CA 1
ATOM 665 C C . PHE A 1 83 ? -15.638 3.609 9.031 1.00 82.81 83 PHE A C 1
ATOM 667 O O . PHE A 1 83 ? -16.824 3.363 8.860 1.00 82.81 83 PHE A O 1
ATOM 674 N N . VAL A 1 84 ? -15.020 3.346 10.188 1.00 85.62 84 VAL A N 1
ATOM 675 C CA . VAL A 1 84 ? -15.640 2.690 11.348 1.00 85.62 84 VAL A CA 1
ATOM 676 C C . VAL A 1 84 ? -15.660 3.660 12.532 1.00 85.62 84 VAL A C 1
ATOM 678 O O . VAL A 1 84 ? -14.810 3.610 13.423 1.00 85.62 84 VAL A O 1
ATOM 681 N N . VAL A 1 85 ? -16.629 4.578 12.527 1.00 82.50 85 VAL A N 1
ATOM 682 C CA . VAL A 1 85 ? -16.725 5.684 13.505 1.00 82.50 85 VAL A CA 1
ATOM 683 C C . VAL A 1 85 ? -16.859 5.184 14.948 1.00 82.50 85 VAL A C 1
ATOM 685 O O . VAL A 1 85 ? -16.318 5.796 15.867 1.00 82.50 85 VAL A O 1
ATOM 688 N N . GLU A 1 86 ? -17.539 4.056 15.146 1.00 84.69 86 GLU A N 1
ATOM 689 C CA . GLU A 1 86 ? -17.771 3.454 16.465 1.00 84.69 86 GLU A CA 1
ATOM 690 C C . GLU A 1 86 ? -16.549 2.706 17.020 1.00 84.69 86 GLU A C 1
ATOM 692 O O . GLU A 1 86 ? -16.559 2.256 18.167 1.00 84.69 86 GLU A O 1
ATOM 697 N N . PHE A 1 87 ? -15.475 2.569 16.235 1.00 87.31 87 PHE A N 1
ATOM 698 C CA . PHE A 1 87 ? -14.281 1.859 16.671 1.00 87.31 87 PHE A CA 1
ATOM 699 C C . PHE A 1 87 ? -13.469 2.710 17.669 1.00 87.31 87 PHE A C 1
ATOM 701 O O . PHE A 1 87 ? -13.036 3.817 17.325 1.00 87.31 87 PHE A O 1
ATOM 708 N N . PRO A 1 88 ? -13.197 2.219 18.897 1.00 87.88 88 PRO A N 1
ATOM 709 C CA . PRO A 1 88 ? -12.604 3.014 19.971 1.00 87.88 88 PRO A CA 1
ATOM 710 C C . PRO A 1 88 ? -11.075 3.118 19.833 1.00 87.88 88 PRO A C 1
ATOM 712 O O . PRO A 1 88 ? -10.319 2.717 20.721 1.00 87.88 88 PRO A O 1
ATOM 715 N N . ILE A 1 89 ? -10.611 3.673 18.708 1.00 89.88 89 ILE A N 1
ATOM 716 C CA . ILE A 1 89 ? -9.196 3.919 18.415 1.00 89.88 89 ILE A CA 1
ATOM 717 C C . ILE A 1 89 ? -8.834 5.403 18.585 1.00 89.88 89 ILE A C 1
ATOM 719 O O . ILE A 1 89 ? -9.336 6.314 17.911 1.00 89.88 89 ILE A O 1
ATOM 723 N N . THR A 1 90 ? -7.909 5.677 19.501 1.00 91.19 90 THR A N 1
ATOM 724 C CA . THR A 1 90 ? -7.409 7.037 19.745 1.00 91.19 90 THR A CA 1
ATOM 725 C C . THR A 1 90 ? -6.384 7.457 18.686 1.00 91.19 90 THR A C 1
ATOM 727 O O . THR A 1 90 ? -5.719 6.626 18.070 1.00 91.19 90 THR A O 1
ATOM 730 N N . ARG A 1 91 ? -6.201 8.771 18.473 1.00 89.81 91 ARG A N 1
ATOM 731 C CA . ARG A 1 91 ? -5.192 9.280 17.515 1.00 89.81 91 ARG A CA 1
ATOM 732 C C . ARG A 1 91 ? -3.773 8.872 17.917 1.00 89.81 91 ARG A C 1
ATOM 734 O O . ARG A 1 91 ? -2.962 8.550 17.059 1.00 89.81 91 ARG A O 1
ATOM 741 N N . CYS A 1 92 ? -3.496 8.837 19.220 1.00 92.69 92 CYS A N 1
ATOM 742 C CA . CYS A 1 92 ? -2.210 8.393 19.744 1.00 92.69 92 CYS A CA 1
ATOM 743 C C . CYS A 1 92 ? -1.960 6.915 19.422 1.00 92.69 92 CYS A C 1
ATOM 745 O O . CYS A 1 92 ? -0.882 6.574 18.948 1.00 92.69 92 CYS A O 1
ATOM 747 N N . GLN A 1 93 ? -2.967 6.051 19.595 1.00 92.69 93 GLN A N 1
ATOM 748 C CA . GLN A 1 93 ? -2.861 4.639 19.212 1.00 92.69 93 GLN A CA 1
ATOM 749 C C . GLN A 1 93 ? -2.641 4.475 17.708 1.00 92.69 93 GLN A C 1
ATOM 751 O O . GLN A 1 93 ? -1.799 3.674 17.321 1.00 92.69 93 GLN A O 1
ATOM 756 N N . VAL A 1 94 ? -3.308 5.269 16.862 1.00 93.62 94 VAL A N 1
ATOM 757 C CA . VAL A 1 94 ? -3.051 5.271 15.410 1.00 93.62 94 VAL A CA 1
ATOM 758 C C . VAL A 1 94 ? -1.579 5.566 15.106 1.00 93.62 94 VAL A C 1
ATOM 760 O O . VAL A 1 94 ? -0.944 4.834 14.346 1.00 93.62 94 VAL A O 1
ATOM 763 N N . VAL A 1 95 ? -1.010 6.599 15.728 1.00 95.19 95 VAL A N 1
ATOM 764 C CA . VAL A 1 95 ? 0.397 6.980 15.528 1.00 95.19 95 VAL A CA 1
ATOM 765 C C . VAL A 1 95 ? 1.358 5.901 16.025 1.00 95.19 95 VAL A C 1
ATOM 767 O O . VAL A 1 95 ? 2.314 5.563 15.331 1.00 95.19 95 VAL A O 1
ATOM 770 N N . ILE A 1 96 ? 1.092 5.322 17.195 1.00 94.56 96 ILE A N 1
ATOM 771 C CA . ILE A 1 96 ? 1.952 4.293 17.790 1.00 94.56 96 ILE A CA 1
ATOM 772 C C . ILE A 1 96 ? 1.893 2.999 16.972 1.00 94.56 96 ILE A C 1
ATOM 774 O O . ILE A 1 96 ? 2.935 2.460 16.607 1.00 94.56 96 ILE A O 1
ATOM 778 N N . ILE A 1 97 ? 0.693 2.514 16.639 1.00 94.31 97 ILE A N 1
ATOM 779 C CA . ILE A 1 97 ? 0.512 1.266 15.886 1.00 94.31 97 ILE A CA 1
ATOM 780 C C . ILE A 1 97 ? 1.108 1.403 14.482 1.00 94.31 97 ILE A C 1
ATOM 782 O O . ILE A 1 97 ? 1.831 0.509 14.046 1.00 94.31 97 ILE A O 1
ATOM 786 N N . SER A 1 98 ? 0.865 2.519 13.786 1.00 94.75 98 SER A N 1
ATOM 787 C CA . SER A 1 98 ? 1.449 2.762 12.456 1.00 94.75 98 SER A CA 1
ATOM 788 C C . SER A 1 98 ? 2.978 2.798 12.485 1.00 94.75 98 SER A C 1
ATOM 790 O O . SER A 1 98 ? 3.613 2.228 11.597 1.00 94.75 98 SER A O 1
ATOM 792 N N . LEU A 1 99 ? 3.577 3.421 13.506 1.00 94.56 99 LEU A N 1
ATOM 793 C CA . LEU A 1 99 ? 5.030 3.489 13.652 1.00 94.56 99 LEU A CA 1
ATOM 794 C C . LEU A 1 99 ? 5.631 2.117 13.970 1.00 94.56 99 LEU A C 1
ATOM 796 O O . LEU A 1 99 ? 6.610 1.727 13.340 1.00 94.56 99 LEU A O 1
ATOM 800 N N . LEU A 1 100 ? 5.042 1.371 14.910 1.00 95.00 100 LEU A N 1
ATOM 801 C CA . LEU A 1 100 ? 5.529 0.044 15.300 1.00 95.00 100 LEU A CA 1
ATOM 802 C C . LEU A 1 100 ? 5.443 -0.955 14.143 1.00 95.00 100 LEU A C 1
ATOM 804 O O . LEU A 1 100 ? 6.413 -1.652 13.854 1.00 95.00 100 LEU A O 1
ATOM 808 N N . THR A 1 101 ? 4.303 -0.997 13.452 1.00 93.94 101 THR A N 1
ATOM 809 C CA . THR A 1 101 ? 4.106 -1.873 12.285 1.00 93.94 101 THR A CA 1
ATOM 810 C C . THR A 1 101 ? 4.998 -1.468 11.114 1.00 93.94 101 THR A C 1
ATOM 812 O O . THR A 1 101 ? 5.591 -2.336 10.480 1.00 93.94 101 THR A O 1
ATOM 815 N N . GLY A 1 102 ? 5.163 -0.165 10.859 1.00 92.75 102 GLY A N 1
ATOM 816 C CA . GLY A 1 102 ? 6.058 0.334 9.812 1.00 92.75 102 GLY A CA 1
ATOM 817 C C . GLY A 1 102 ? 7.530 0.039 10.104 1.00 92.75 102 GLY A C 1
ATOM 818 O O . GLY A 1 102 ? 8.254 -0.433 9.231 1.00 92.75 102 GLY A O 1
ATOM 819 N N . ALA A 1 103 ? 7.969 0.232 11.350 1.00 93.38 103 ALA A N 1
ATOM 820 C CA . ALA A 1 103 ? 9.320 -0.115 11.780 1.00 93.38 103 ALA A CA 1
ATOM 821 C C . ALA A 1 103 ? 9.583 -1.622 11.669 1.00 93.38 103 ALA A C 1
ATOM 823 O O . ALA A 1 103 ? 10.645 -2.013 11.188 1.00 93.38 103 ALA A O 1
ATOM 824 N N . ALA A 1 104 ? 8.616 -2.464 12.049 1.00 94.19 104 ALA A N 1
ATOM 825 C CA . ALA A 1 104 ? 8.716 -3.913 11.895 1.00 94.19 104 ALA A CA 1
ATOM 826 C C . ALA A 1 104 ? 8.801 -4.336 10.416 1.00 94.19 104 ALA A C 1
ATOM 828 O O . ALA A 1 104 ? 9.664 -5.142 10.065 1.00 94.19 104 ALA A O 1
ATOM 829 N N . GLY A 1 105 ? 7.965 -3.760 9.545 1.00 92.25 105 GLY A N 1
ATOM 830 C CA . GLY A 1 105 ? 7.986 -4.022 8.102 1.00 92.25 105 GLY A CA 1
ATOM 831 C C . GLY A 1 105 ? 9.318 -3.633 7.454 1.00 92.25 105 GLY A C 1
ATOM 832 O O . GLY A 1 105 ? 9.926 -4.438 6.748 1.00 92.25 105 GLY A O 1
ATOM 833 N N . ILE A 1 106 ? 9.837 -2.445 7.773 1.00 91.19 106 ILE A N 1
ATOM 834 C CA . ILE A 1 106 ? 11.134 -1.982 7.264 1.00 91.19 106 ILE A CA 1
ATOM 835 C C . ILE A 1 106 ? 12.303 -2.777 7.845 1.00 91.19 106 ILE A C 1
ATOM 837 O O . ILE A 1 106 ? 13.237 -3.097 7.111 1.00 91.19 106 ILE A O 1
ATOM 841 N N . ALA A 1 107 ? 12.268 -3.137 9.129 1.00 90.69 107 ALA A N 1
ATOM 842 C CA . ALA A 1 107 ? 13.288 -3.996 9.727 1.00 90.69 107 ALA A CA 1
ATOM 843 C C . ALA A 1 107 ? 13.324 -5.371 9.045 1.00 90.69 107 ALA A C 1
ATOM 845 O O . ALA A 1 107 ? 14.402 -5.896 8.763 1.00 90.69 107 ALA A O 1
ATOM 846 N N . PHE A 1 108 ? 12.157 -5.925 8.709 1.00 91.00 108 PHE A N 1
ATOM 847 C CA . PHE A 1 108 ? 12.059 -7.157 7.936 1.00 91.00 108 PHE A CA 1
ATOM 848 C C . PHE A 1 108 ? 12.583 -6.986 6.503 1.00 91.00 108 PHE A C 1
ATOM 850 O O . PHE A 1 108 ? 13.368 -7.811 6.035 1.00 91.00 108 PHE A O 1
ATOM 857 N N . ALA A 1 109 ? 12.232 -5.892 5.820 1.00 89.25 109 ALA A N 1
ATOM 858 C CA . ALA A 1 109 ? 12.768 -5.572 4.497 1.00 89.25 109 ALA A CA 1
ATOM 859 C C . ALA A 1 109 ? 14.296 -5.403 4.508 1.00 89.25 109 ALA A C 1
ATOM 861 O O . ALA A 1 109 ? 14.979 -5.874 3.597 1.00 89.25 109 ALA A O 1
ATOM 862 N N . PHE A 1 110 ? 14.845 -4.787 5.556 1.00 86.69 110 PHE A N 1
ATOM 863 C CA . PHE A 1 110 ? 16.285 -4.666 5.780 1.00 86.69 110 PHE A CA 1
ATOM 864 C C . PHE A 1 110 ? 16.934 -6.032 5.988 1.00 86.69 110 PHE A C 1
ATOM 866 O O . PHE A 1 110 ? 17.928 -6.345 5.336 1.00 86.69 110 PHE A O 1
ATOM 873 N N . TRP A 1 111 ? 16.337 -6.875 6.832 1.00 86.25 111 TRP A N 1
ATOM 874 C CA . TRP A 1 111 ? 16.795 -8.245 7.042 1.00 86.25 111 TRP A CA 1
ATOM 875 C C . TRP A 1 111 ? 16.804 -9.051 5.736 1.00 86.25 111 TRP A C 1
ATOM 877 O O . TRP A 1 111 ? 17.810 -9.686 5.422 1.00 86.25 111 TRP A O 1
ATOM 887 N N . MET A 1 112 ? 15.752 -8.963 4.917 1.00 82.50 112 MET A N 1
ATOM 888 C CA . MET A 1 112 ? 15.722 -9.601 3.595 1.00 82.50 112 MET A CA 1
ATOM 889 C C . MET A 1 112 ? 16.784 -9.039 2.649 1.00 82.50 112 MET A C 1
ATOM 891 O O . MET A 1 112 ? 17.409 -9.804 1.918 1.00 82.50 112 MET A O 1
ATOM 895 N N . ALA A 1 113 ? 17.034 -7.728 2.676 1.00 83.88 113 ALA A N 1
ATOM 896 C CA . ALA A 1 113 ? 18.090 -7.112 1.877 1.00 83.88 113 ALA A CA 1
ATOM 897 C C . ALA A 1 113 ? 19.493 -7.606 2.279 1.00 83.88 113 ALA A C 1
ATOM 899 O O . ALA A 1 113 ? 20.363 -7.704 1.414 1.00 83.88 113 ALA A O 1
ATOM 900 N N . CYS A 1 114 ? 19.719 -7.974 3.548 1.00 80.69 114 CYS A N 1
ATOM 901 C CA . CYS A 1 114 ? 20.953 -8.648 3.971 1.00 80.69 114 CYS A CA 1
ATOM 902 C C . CYS A 1 114 ? 21.101 -10.045 3.353 1.00 80.69 114 CYS A C 1
ATOM 904 O O . CYS A 1 114 ? 22.216 -10.448 3.038 1.00 80.69 114 CYS A O 1
ATOM 906 N N . GLN A 1 115 ? 19.997 -10.789 3.224 1.00 77.50 115 GLN A N 1
ATOM 907 C CA . GLN A 1 115 ? 20.008 -12.186 2.772 1.00 77.50 115 GLN A CA 1
ATOM 908 C C . GLN A 1 115 ? 20.045 -12.313 1.244 1.00 77.50 115 GLN A C 1
ATOM 910 O O . GLN A 1 115 ? 20.804 -13.108 0.700 1.00 77.50 115 GLN A O 1
ATOM 915 N N . ILE A 1 116 ? 19.209 -11.538 0.551 1.00 80.25 116 ILE A N 1
ATOM 916 C CA . ILE A 1 116 ? 18.996 -11.623 -0.903 1.00 80.25 116 ILE A CA 1
ATOM 917 C C . ILE A 1 116 ? 19.931 -10.662 -1.655 1.00 80.25 116 ILE A C 1
ATOM 919 O O . ILE A 1 116 ? 20.233 -10.865 -2.830 1.00 80.25 116 ILE A O 1
ATOM 923 N N . GLY A 1 117 ? 20.421 -9.628 -0.970 1.00 71.56 117 GLY A N 1
ATOM 924 C CA . GLY A 1 117 ? 21.192 -8.543 -1.558 1.00 71.56 117 GLY A CA 1
ATOM 925 C C . GLY A 1 117 ? 20.348 -7.292 -1.798 1.00 71.56 117 GLY A C 1
ATOM 926 O O . GLY A 1 117 ? 19.121 -7.323 -1.902 1.00 71.56 117 GLY A O 1
ATOM 927 N N . PHE A 1 118 ? 21.034 -6.154 -1.864 1.00 70.94 118 PHE A N 1
ATOM 928 C CA . PHE A 1 118 ? 20.439 -4.840 -2.082 1.00 70.94 118 PHE A CA 1
ATOM 929 C C . PHE A 1 118 ? 20.695 -4.371 -3.525 1.00 70.94 118 PHE A C 1
ATOM 931 O O . PHE A 1 118 ? 21.819 -4.546 -4.004 1.00 70.94 118 PHE A O 1
ATOM 938 N N . PRO A 1 119 ? 19.725 -3.725 -4.203 1.00 73.69 119 PRO A N 1
ATOM 939 C CA . PRO A 1 119 ? 18.382 -3.345 -3.742 1.00 73.69 119 PRO A CA 1
ATOM 940 C C . PRO A 1 119 ? 17.359 -4.491 -3.756 1.00 73.69 119 PRO A C 1
ATOM 942 O O . PRO A 1 119 ? 17.347 -5.310 -4.669 1.00 73.69 119 PRO A O 1
ATOM 945 N N . LEU A 1 120 ? 16.462 -4.508 -2.761 1.00 73.75 120 LEU A N 1
ATOM 946 C CA . LEU A 1 120 ? 15.416 -5.527 -2.652 1.00 73.75 120 LEU A CA 1
ATOM 947 C C . LEU A 1 120 ? 14.356 -5.327 -3.757 1.00 73.75 120 LEU A C 1
ATOM 949 O O . LEU A 1 120 ? 13.717 -4.266 -3.793 1.00 73.75 120 LEU A O 1
ATOM 953 N N . PRO A 1 121 ? 14.128 -6.311 -4.648 1.00 71.62 121 PRO A N 1
ATOM 954 C CA . PRO A 1 121 ? 13.067 -6.217 -5.641 1.00 71.62 121 PRO A CA 1
ATOM 955 C C . PRO A 1 121 ? 11.701 -6.229 -4.942 1.00 71.62 121 PRO A C 1
ATOM 957 O O . PRO A 1 121 ? 11.449 -7.048 -4.064 1.00 71.62 121 PRO A O 1
ATOM 960 N N . PHE A 1 122 ? 10.813 -5.313 -5.337 1.00 76.31 122 PHE A N 1
ATOM 961 C CA . PHE A 1 122 ? 9.447 -5.199 -4.806 1.00 76.31 122 PHE A CA 1
ATOM 962 C C . PHE A 1 122 ? 9.365 -5.027 -3.278 1.00 76.31 122 PHE A C 1
ATOM 964 O O . PHE A 1 122 ? 8.545 -5.663 -2.625 1.00 76.31 122 PHE A O 1
ATOM 971 N N . MET A 1 123 ? 10.176 -4.130 -2.709 1.00 82.44 123 MET A N 1
ATOM 972 C CA . MET A 1 123 ? 10.220 -3.850 -1.264 1.00 82.44 123 MET A CA 1
ATOM 973 C C . MET A 1 123 ? 8.840 -3.740 -0.589 1.00 82.44 123 MET A C 1
ATOM 975 O O . MET A 1 123 ? 8.608 -4.407 0.413 1.00 82.44 123 MET A O 1
ATOM 979 N N . ILE A 1 124 ? 7.911 -2.976 -1.173 1.00 83.06 124 ILE A N 1
ATOM 980 C CA . ILE A 1 124 ? 6.553 -2.790 -0.628 1.00 83.06 124 ILE A CA 1
ATOM 981 C C . ILE A 1 124 ? 5.777 -4.119 -0.599 1.00 83.06 124 ILE A C 1
ATOM 983 O O . ILE A 1 124 ? 5.080 -4.427 0.361 1.00 83.06 124 ILE A O 1
ATOM 987 N N . ALA A 1 125 ? 5.921 -4.944 -1.637 1.00 85.25 125 ALA A N 1
ATOM 988 C CA . ALA A 1 125 ? 5.282 -6.256 -1.699 1.00 85.25 125 ALA A CA 1
ATOM 989 C C . ALA A 1 125 ? 5.882 -7.238 -0.676 1.00 85.25 125 ALA A C 1
ATOM 991 O O . ALA A 1 125 ? 5.199 -8.148 -0.212 1.00 85.25 125 ALA A O 1
ATOM 992 N N . MET A 1 126 ? 7.158 -7.063 -0.333 1.00 84.88 126 MET A N 1
ATOM 993 C CA . MET A 1 126 ? 7.871 -7.920 0.610 1.00 84.88 126 MET A CA 1
ATOM 994 C C . MET A 1 126 ? 7.598 -7.544 2.075 1.00 84.88 126 MET A C 1
ATOM 996 O O . MET A 1 126 ? 7.542 -8.435 2.918 1.00 84.88 126 MET A O 1
ATOM 1000 N N . GLU A 1 127 ? 7.386 -6.264 2.402 1.00 88.12 127 GLU A N 1
ATOM 1001 C CA . GLU A 1 127 ? 7.011 -5.858 3.770 1.00 88.12 127 GLU A CA 1
ATOM 1002 C C . GLU A 1 127 ? 5.529 -6.120 4.085 1.00 88.12 127 GLU A C 1
ATOM 1004 O O . GLU A 1 127 ? 5.174 -6.354 5.241 1.00 88.12 127 GLU A O 1
ATOM 1009 N N . ALA A 1 128 ? 4.667 -6.091 3.063 1.00 88.00 128 ALA A N 1
ATOM 1010 C CA . ALA A 1 128 ? 3.217 -6.157 3.208 1.00 88.00 128 ALA A CA 1
ATOM 1011 C C . ALA A 1 128 ? 2.712 -7.296 4.120 1.00 88.00 128 ALA A C 1
ATOM 1013 O O . ALA A 1 128 ? 1.879 -7.014 4.983 1.00 88.00 128 ALA A O 1
ATOM 1014 N N . PRO A 1 129 ? 3.210 -8.549 4.030 1.00 88.38 129 PRO A N 1
ATOM 1015 C CA . PRO A 1 129 ? 2.782 -9.621 4.928 1.00 88.38 129 PRO A CA 1
ATOM 1016 C C . PRO A 1 129 ? 3.065 -9.319 6.405 1.00 88.38 129 PRO A C 1
ATOM 1018 O O . PRO A 1 129 ? 2.222 -9.586 7.260 1.00 88.38 129 PRO A O 1
ATOM 1021 N N . VAL A 1 130 ? 4.222 -8.723 6.712 1.00 91.50 130 VAL A N 1
ATOM 1022 C CA . VAL A 1 130 ? 4.596 -8.357 8.087 1.00 91.50 130 VAL A CA 1
ATOM 1023 C C . VAL A 1 130 ? 3.714 -7.230 8.599 1.00 91.50 130 VAL A C 1
ATOM 1025 O O . VAL A 1 130 ? 3.221 -7.309 9.724 1.00 91.50 130 VAL A O 1
ATOM 1028 N N . SER A 1 131 ? 3.450 -6.222 7.768 1.00 90.00 131 SER A N 1
ATOM 1029 C CA . SER A 1 131 ? 2.542 -5.128 8.119 1.00 90.00 131 SER A CA 1
ATOM 1030 C C . SER A 1 131 ? 1.124 -5.642 8.384 1.00 90.00 131 SER A C 1
ATOM 1032 O O . SER A 1 131 ? 0.528 -5.291 9.401 1.00 90.00 131 SER A O 1
ATOM 1034 N N . VAL A 1 132 ? 0.601 -6.538 7.538 1.00 90.56 132 VAL A N 1
ATOM 1035 C CA . VAL A 1 132 ? -0.726 -7.159 7.711 1.00 90.56 132 VAL A CA 1
ATOM 1036 C C . VAL A 1 132 ? -0.807 -7.954 9.014 1.00 90.56 132 VAL A C 1
ATOM 1038 O O . VAL A 1 132 ? -1.769 -7.796 9.772 1.00 90.56 132 VAL A O 1
ATOM 1041 N N . LEU A 1 133 ? 0.199 -8.781 9.306 1.00 92.12 133 LEU A N 1
ATOM 1042 C CA . LEU A 1 133 ? 0.260 -9.537 10.558 1.00 92.12 133 LEU A CA 1
ATOM 1043 C C . LEU A 1 133 ? 0.353 -8.604 11.769 1.00 92.12 133 LEU A C 1
ATOM 1045 O O . LEU A 1 133 ? -0.358 -8.810 12.751 1.00 92.12 133 LEU A O 1
ATOM 1049 N N . GLY A 1 134 ? 1.167 -7.551 11.682 1.00 92.56 134 GLY A N 1
ATOM 1050 C CA . GLY A 1 134 ? 1.321 -6.551 12.735 1.00 92.56 134 GLY A CA 1
ATOM 1051 C C . GLY A 1 134 ? 0.026 -5.794 13.029 1.00 92.56 134 GLY A C 1
ATOM 1052 O O . GLY A 1 134 ? -0.359 -5.670 14.191 1.00 92.56 134 GLY A O 1
ATOM 1053 N N . PHE A 1 135 ? -0.693 -5.346 11.995 1.00 92.06 135 PHE A N 1
ATOM 1054 C CA . PHE A 1 135 ? -2.001 -4.708 12.164 1.00 92.06 135 PHE A CA 1
ATOM 1055 C C . PHE A 1 135 ? -3.035 -5.668 12.744 1.00 92.06 135 PHE A C 1
ATOM 1057 O O . PHE A 1 135 ? -3.753 -5.302 13.673 1.00 92.06 135 PHE A O 1
ATOM 1064 N N . THR A 1 136 ? -3.087 -6.902 12.242 1.00 90.50 136 THR A N 1
ATOM 1065 C CA . THR A 1 136 ? -4.026 -7.917 12.737 1.00 90.50 136 THR A CA 1
ATOM 1066 C C . THR A 1 136 ? -3.761 -8.226 14.210 1.00 90.50 136 THR A C 1
ATOM 1068 O O . THR A 1 136 ? -4.691 -8.227 15.014 1.00 90.50 136 THR A O 1
ATOM 1071 N N . ALA A 1 137 ? -2.496 -8.407 14.595 1.00 92.62 137 ALA A N 1
ATOM 1072 C CA . ALA A 1 137 ? -2.109 -8.622 15.985 1.00 92.62 137 ALA A CA 1
ATOM 1073 C C . ALA A 1 137 ? -2.473 -7.422 16.872 1.00 92.62 137 ALA A C 1
ATOM 1075 O O . ALA A 1 137 ? -3.052 -7.611 17.940 1.00 92.62 137 ALA A O 1
ATOM 1076 N N . ALA A 1 138 ? -2.206 -6.191 16.422 1.00 92.25 138 ALA A N 1
ATOM 1077 C CA . ALA A 1 138 ? -2.562 -4.982 17.163 1.00 92.25 138 ALA A CA 1
ATOM 1078 C C . ALA A 1 138 ? -4.082 -4.861 17.385 1.00 92.25 138 ALA A C 1
ATOM 1080 O O . ALA A 1 138 ? -4.516 -4.516 18.485 1.00 92.25 138 ALA A O 1
ATOM 1081 N N . LEU A 1 139 ? -4.889 -5.188 16.369 1.00 90.69 139 LEU A N 1
ATOM 1082 C CA . LEU A 1 139 ? -6.351 -5.182 16.464 1.00 90.69 139 LEU A CA 1
ATOM 1083 C C . LEU A 1 139 ? -6.872 -6.264 17.419 1.00 90.69 139 LEU A C 1
ATOM 1085 O O . LEU A 1 139 ? -7.729 -5.974 18.253 1.00 90.69 139 LEU A O 1
ATOM 1089 N N . LEU A 1 140 ? -6.342 -7.488 17.336 1.00 90.12 140 LEU A N 1
ATOM 1090 C CA . LEU A 1 140 ? -6.767 -8.604 18.186 1.00 90.12 140 LEU A CA 1
ATOM 1091 C C . LEU A 1 140 ? -6.386 -8.397 19.655 1.00 90.12 140 LEU A C 1
ATOM 1093 O O . LEU A 1 140 ? -7.214 -8.626 20.533 1.00 90.12 140 LEU A O 1
ATOM 1097 N N . ILE A 1 141 ? -5.160 -7.942 19.923 1.00 92.62 141 ILE A N 1
ATOM 1098 C CA . ILE A 1 141 ? -4.671 -7.719 21.291 1.00 92.62 141 ILE A CA 1
ATOM 1099 C C . ILE A 1 141 ? -5.368 -6.510 21.924 1.00 92.62 141 ILE A C 1
ATOM 1101 O O . ILE A 1 141 ? -5.747 -6.568 23.089 1.00 92.62 141 ILE A O 1
ATOM 1105 N N . GLY A 1 142 ? -5.543 -5.419 21.173 1.00 90.38 142 GLY A N 1
ATOM 1106 C CA . GLY A 1 142 ? -6.130 -4.192 21.711 1.00 90.38 142 GLY A CA 1
ATOM 1107 C C . GLY A 1 142 ? -7.652 -4.242 21.848 1.00 90.38 142 GLY A C 1
ATOM 1108 O O . GLY A 1 142 ? -8.193 -3.749 22.834 1.00 90.38 142 GLY A O 1
ATOM 1109 N N . TRP A 1 143 ? -8.348 -4.835 20.872 1.00 93.38 143 TRP A N 1
ATOM 1110 C CA . TRP A 1 143 ? -9.806 -4.715 20.736 1.00 93.38 143 TRP A CA 1
ATOM 1111 C C . TRP A 1 143 ? -10.515 -6.034 20.419 1.00 93.38 143 TRP A C 1
ATOM 1113 O O . TRP A 1 143 ? -11.690 -6.021 20.054 1.00 93.38 143 TRP A O 1
ATOM 1123 N N . GLY A 1 144 ? -9.850 -7.180 20.584 1.00 89.19 144 GLY A N 1
ATOM 1124 C CA . GLY A 1 144 ? -10.450 -8.489 20.317 1.00 89.19 144 GLY A CA 1
ATOM 1125 C C . GLY A 1 144 ? -11.754 -8.721 21.087 1.00 89.19 144 GLY A C 1
ATOM 1126 O O . GLY A 1 144 ? -12.732 -9.163 20.494 1.00 89.19 144 GLY A O 1
ATOM 1127 N N . HIS A 1 145 ? -11.797 -8.348 22.371 1.00 90.56 145 HIS A N 1
ATOM 1128 C CA . HIS A 1 145 ? -13.004 -8.458 23.199 1.00 90.56 145 HIS A CA 1
ATOM 1129 C C . HIS A 1 145 ? -14.125 -7.527 22.718 1.00 90.56 145 HIS A C 1
ATOM 1131 O O . HIS A 1 145 ? -15.242 -7.967 22.473 1.00 90.56 145 HIS A O 1
ATOM 1137 N N . PHE A 1 146 ? -13.802 -6.253 22.473 1.00 91.50 146 PHE A N 1
ATOM 1138 C CA . PHE A 1 146 ? -14.759 -5.258 21.984 1.00 91.50 146 PHE A CA 1
ATOM 1139 C C . PHE A 1 146 ? -15.407 -5.673 20.652 1.00 91.50 146 PHE A C 1
ATOM 1141 O O . PHE A 1 146 ? -16.608 -5.492 20.455 1.00 91.50 146 PHE A O 1
ATOM 1148 N N . LEU A 1 147 ? -14.624 -6.266 19.744 1.00 90.75 147 LEU A N 1
ATOM 1149 C CA . LEU A 1 147 ? -15.107 -6.776 18.457 1.00 90.75 147 LEU A CA 1
ATOM 1150 C C . LEU A 1 147 ? -15.967 -8.040 18.587 1.00 90.75 147 LEU A C 1
ATOM 1152 O O . LEU A 1 147 ? -16.763 -8.323 17.693 1.00 90.75 147 LEU A O 1
ATOM 1156 N N . GLN A 1 148 ? -15.803 -8.815 19.662 1.00 90.19 148 GLN A N 1
ATOM 1157 C CA . GLN A 1 148 ? -16.681 -9.948 19.966 1.00 90.19 148 GLN A CA 1
ATOM 1158 C C . GLN A 1 148 ? -18.023 -9.471 20.527 1.00 90.19 148 GLN A C 1
ATOM 1160 O O . GLN A 1 148 ? -19.060 -10.013 20.154 1.00 90.19 148 GLN A O 1
ATOM 1165 N N . GLU A 1 149 ? -18.007 -8.435 21.367 1.00 93.50 149 GLU A N 1
ATOM 1166 C CA . GLU A 1 149 ? -19.210 -7.847 21.967 1.00 93.50 149 GLU A CA 1
ATOM 1167 C C . GLU A 1 149 ? -20.050 -7.029 20.976 1.00 93.50 149 GLU A C 1
ATOM 1169 O O . GLU A 1 149 ? -21.258 -6.909 21.164 1.00 93.50 149 GLU A O 1
ATOM 1174 N N . ASN A 1 150 ? -19.438 -6.495 19.910 1.00 92.31 150 ASN A N 1
ATOM 1175 C CA . ASN A 1 150 ? -20.094 -5.625 18.926 1.00 92.31 150 ASN A CA 1
ATOM 1176 C C . ASN A 1 150 ? -20.015 -6.211 17.498 1.00 92.31 150 ASN A C 1
ATOM 1178 O O . ASN A 1 150 ? -19.134 -5.838 16.711 1.00 92.31 150 ASN A O 1
ATOM 1182 N N . PRO A 1 151 ? -20.935 -7.124 17.122 1.00 89.75 151 PRO A N 1
ATOM 1183 C CA . PRO A 1 151 ? -20.908 -7.808 15.826 1.00 89.75 151 PRO A CA 1
ATOM 1184 C C . PRO A 1 151 ? -21.047 -6.882 14.610 1.00 89.75 151 PRO A C 1
ATOM 1186 O O . PRO A 1 151 ? -20.526 -7.196 13.535 1.00 89.75 151 PRO A O 1
ATOM 1189 N N . HIS A 1 152 ? -21.735 -5.747 14.757 1.00 88.50 152 HIS A N 1
ATOM 1190 C CA . HIS A 1 152 ? -21.902 -4.765 13.683 1.00 88.50 152 HIS A CA 1
ATOM 1191 C C . HIS A 1 152 ? -20.575 -4.065 13.367 1.00 88.50 152 HIS A C 1
ATOM 1193 O O . HIS A 1 152 ? -20.127 -4.128 12.225 1.00 88.50 152 HIS A O 1
ATOM 1199 N N . VAL A 1 153 ? -19.863 -3.559 14.383 1.00 89.25 153 VAL A N 1
ATOM 1200 C CA . VAL A 1 153 ? -18.528 -2.947 14.216 1.00 89.25 153 VAL A CA 1
ATOM 1201 C C . VAL A 1 153 ? -17.536 -3.936 13.607 1.00 89.25 153 VAL A C 1
ATOM 1203 O O . VAL A 1 153 ? -16.713 -3.576 12.764 1.00 89.25 153 VAL A O 1
ATOM 1206 N N . ARG A 1 154 ? -17.619 -5.213 13.998 1.00 88.12 154 ARG A N 1
ATOM 1207 C CA . ARG A 1 154 ? -16.798 -6.276 13.407 1.00 88.12 154 ARG A CA 1
ATOM 1208 C C . ARG A 1 154 ? -17.075 -6.458 11.914 1.00 88.12 154 ARG A C 1
ATOM 1210 O O . ARG A 1 154 ? -16.134 -6.693 11.159 1.00 88.12 154 ARG A O 1
ATOM 1217 N N . THR A 1 155 ? -18.329 -6.359 11.484 1.00 88.06 155 THR A N 1
ATOM 1218 C CA . THR A 1 155 ? -18.708 -6.490 10.068 1.00 88.06 155 THR A CA 1
ATOM 1219 C C . THR A 1 155 ? -18.158 -5.326 9.243 1.00 88.06 155 THR A C 1
ATOM 1221 O O . THR A 1 155 ? -17.569 -5.552 8.181 1.00 88.06 155 THR A O 1
ATOM 1224 N N . ASP A 1 156 ? -18.239 -4.104 9.767 1.00 86.00 156 ASP A N 1
ATOM 1225 C CA . ASP A 1 156 ? -17.683 -2.913 9.115 1.00 86.00 156 ASP A CA 1
ATOM 1226 C C . ASP A 1 156 ? -16.151 -2.969 9.052 1.00 86.00 156 ASP A C 1
ATOM 1228 O O . ASP A 1 156 ? -15.553 -2.692 8.009 1.00 86.00 156 ASP A O 1
ATOM 1232 N N . LEU A 1 157 ? -15.503 -3.432 10.128 1.00 88.94 157 LEU A N 1
ATOM 1233 C CA . LEU A 1 157 ? -14.058 -3.657 10.156 1.00 88.94 157 LEU A CA 1
ATOM 1234 C C . LEU A 1 157 ? -13.626 -4.708 9.125 1.00 88.94 157 LEU A C 1
ATOM 1236 O O . LEU A 1 157 ? -12.656 -4.490 8.404 1.00 88.94 157 LEU A O 1
ATOM 1240 N N . VAL A 1 158 ? -14.330 -5.840 9.027 1.00 88.50 158 VAL A N 1
ATOM 1241 C CA . VAL A 1 158 ? -14.028 -6.879 8.027 1.00 88.50 158 VAL A CA 1
ATOM 1242 C C . VAL A 1 158 ? -14.219 -6.343 6.610 1.00 88.50 158 VAL A C 1
ATOM 1244 O O . VAL A 1 158 ? -13.397 -6.623 5.736 1.00 88.50 158 VAL A O 1
ATOM 1247 N N . THR A 1 159 ? -15.255 -5.536 6.385 1.00 86.19 159 THR A N 1
ATOM 1248 C CA . THR A 1 159 ? -15.501 -4.874 5.097 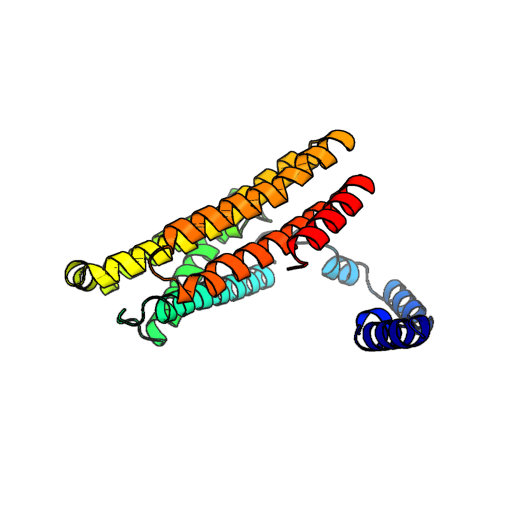1.00 86.19 159 THR A CA 1
ATOM 1249 C C . THR A 1 159 ? -14.335 -3.951 4.741 1.00 86.19 159 THR A C 1
ATOM 1251 O O . THR A 1 159 ? -13.765 -4.073 3.655 1.00 86.19 159 THR A O 1
ATOM 1254 N N . TYR A 1 160 ? -13.896 -3.110 5.680 1.00 86.62 160 TYR A N 1
ATOM 1255 C CA . TYR A 1 160 ? -12.733 -2.240 5.504 1.00 86.62 160 TYR A CA 1
ATOM 1256 C C . TYR A 1 160 ? -11.441 -3.020 5.229 1.00 86.62 160 TYR A C 1
ATOM 1258 O O . TYR A 1 160 ? -10.716 -2.731 4.278 1.00 86.62 160 TYR A O 1
ATOM 1266 N N . VAL A 1 161 ? -11.160 -4.052 6.025 1.00 87.25 161 VAL A N 1
ATOM 1267 C CA . VAL A 1 161 ? -9.980 -4.908 5.845 1.00 87.25 161 VAL A CA 1
ATOM 1268 C C . VAL A 1 161 ? -10.009 -5.581 4.471 1.00 87.25 161 VAL A C 1
ATOM 1270 O O . VAL A 1 161 ? -8.988 -5.618 3.789 1.00 87.25 161 VAL A O 1
ATOM 1273 N N . THR A 1 162 ? -11.177 -6.037 4.016 1.00 85.50 162 THR A N 1
ATOM 1274 C CA . THR A 1 162 ? -11.354 -6.631 2.681 1.00 85.50 162 THR A CA 1
ATOM 1275 C C . THR A 1 162 ? -11.023 -5.630 1.573 1.00 85.50 162 THR A C 1
ATOM 1277 O O . THR A 1 162 ? -10.316 -5.976 0.628 1.00 85.50 162 THR A O 1
ATOM 1280 N N . ILE A 1 163 ? -11.464 -4.375 1.700 1.00 82.75 163 ILE A N 1
ATOM 1281 C CA . ILE A 1 163 ? -11.115 -3.292 0.767 1.00 82.75 163 ILE A CA 1
ATOM 1282 C C . ILE A 1 163 ? -9.596 -3.094 0.717 1.00 82.75 163 ILE A C 1
ATOM 1284 O O . ILE A 1 163 ? -9.018 -3.057 -0.371 1.00 82.75 163 ILE A O 1
ATOM 1288 N N . VAL A 1 164 ? -8.943 -2.997 1.880 1.00 84.38 164 VAL A N 1
ATOM 1289 C CA . VAL A 1 164 ? -7.484 -2.837 1.969 1.00 84.38 164 VAL A CA 1
ATOM 1290 C C . VAL A 1 164 ? -6.767 -4.031 1.335 1.00 84.38 164 VAL A C 1
ATOM 1292 O O . VAL A 1 164 ? -5.797 -3.837 0.609 1.00 84.38 164 VAL A O 1
ATOM 1295 N N . PHE A 1 165 ? -7.261 -5.257 1.523 1.00 85.75 165 PHE A N 1
ATOM 1296 C CA . PHE A 1 165 ? -6.707 -6.445 0.866 1.00 85.75 165 PHE A CA 1
ATOM 1297 C C . PHE A 1 165 ? -6.852 -6.409 -0.656 1.00 85.75 165 PHE A C 1
ATOM 1299 O O . PHE A 1 165 ? -5.908 -6.770 -1.358 1.00 85.75 165 PHE A O 1
ATOM 1306 N N . ILE A 1 166 ? -7.992 -5.951 -1.182 1.00 82.62 166 ILE A N 1
ATOM 1307 C CA . ILE A 1 166 ? -8.174 -5.776 -2.631 1.00 82.62 166 ILE A CA 1
ATOM 1308 C C . ILE A 1 166 ? -7.166 -4.750 -3.170 1.00 82.62 166 ILE A C 1
ATOM 1310 O O . ILE A 1 166 ? -6.551 -4.982 -4.210 1.00 82.62 166 ILE A O 1
ATOM 1314 N N . GLN A 1 167 ? -6.941 -3.648 -2.450 1.00 80.25 167 GLN A N 1
ATOM 1315 C CA . GLN A 1 167 ? -5.934 -2.646 -2.821 1.00 80.25 167 GLN A CA 1
ATOM 1316 C C . GLN A 1 167 ? -4.506 -3.199 -2.722 1.00 80.25 167 GLN A C 1
ATOM 1318 O O . GLN A 1 167 ? -3.692 -2.972 -3.613 1.00 80.25 167 GLN A O 1
ATOM 1323 N N . LEU A 1 168 ? -4.203 -3.979 -1.685 1.00 84.44 168 LEU A N 1
ATOM 1324 C CA . LEU A 1 168 ? -2.910 -4.636 -1.515 1.00 84.44 168 LEU A CA 1
ATOM 1325 C C . LEU A 1 168 ? -2.639 -5.645 -2.638 1.00 84.44 168 LEU A C 1
ATOM 1327 O O . LEU A 1 168 ? -1.512 -5.739 -3.118 1.00 84.44 168 LEU A O 1
ATOM 1331 N N . ALA A 1 169 ? -3.664 -6.356 -3.116 1.00 85.50 169 ALA A N 1
ATOM 1332 C CA . ALA A 1 169 ? -3.534 -7.283 -4.237 1.00 85.50 169 ALA A CA 1
ATOM 1333 C C . ALA A 1 169 ? -3.034 -6.583 -5.513 1.00 85.50 169 ALA A C 1
ATOM 1335 O O . ALA A 1 169 ? -2.244 -7.167 -6.256 1.00 85.50 169 ALA A O 1
ATOM 1336 N N . LEU A 1 170 ? -3.405 -5.315 -5.737 1.00 81.44 170 LEU A N 1
ATOM 1337 C CA . LEU A 1 170 ? -2.901 -4.516 -6.860 1.00 81.44 170 LEU A CA 1
ATOM 1338 C C . LEU A 1 170 ? -1.371 -4.422 -6.846 1.00 81.44 170 LEU A C 1
ATOM 1340 O O . LEU A 1 170 ? -0.732 -4.597 -7.885 1.00 81.44 170 LEU A O 1
ATOM 1344 N N . ILE A 1 171 ? -0.774 -4.245 -5.665 1.00 81.62 171 ILE A N 1
ATOM 1345 C CA . ILE A 1 171 ? 0.683 -4.147 -5.496 1.00 81.62 171 ILE A CA 1
ATOM 1346 C C . ILE A 1 171 ? 1.395 -5.404 -6.014 1.00 81.62 171 ILE A C 1
ATOM 1348 O O . ILE A 1 171 ? 2.533 -5.298 -6.459 1.00 81.62 171 ILE A O 1
ATOM 1352 N N . TYR A 1 172 ? 0.735 -6.566 -6.033 1.00 84.31 172 TYR A N 1
ATOM 1353 C CA . TYR A 1 172 ? 1.278 -7.807 -6.599 1.00 84.31 172 TYR A CA 1
ATOM 1354 C C . TYR A 1 172 ? 0.887 -8.022 -8.065 1.00 84.31 172 TYR A C 1
ATOM 1356 O O . TYR A 1 172 ? 1.726 -8.409 -8.884 1.00 84.31 172 TYR A O 1
ATOM 1364 N N . VAL A 1 173 ? -0.376 -7.757 -8.409 1.00 84.31 173 VAL A N 1
ATOM 1365 C CA . VAL A 1 173 ? -0.918 -7.964 -9.760 1.00 84.31 173 VAL A CA 1
ATOM 1366 C C . VAL A 1 173 ? -0.162 -7.126 -10.786 1.00 84.31 173 VAL A C 1
ATOM 1368 O O . VAL A 1 173 ? 0.175 -7.620 -11.861 1.00 84.31 173 VAL A O 1
ATOM 1371 N N . TYR A 1 174 ? 0.164 -5.876 -10.463 1.00 78.69 174 TYR A N 1
ATOM 1372 C CA . TYR A 1 174 ? 0.765 -4.973 -11.438 1.00 78.69 174 TYR A CA 1
ATOM 1373 C C . TYR A 1 174 ? 2.246 -5.233 -11.748 1.00 78.69 174 TYR A C 1
ATOM 1375 O O . TYR A 1 174 ? 2.627 -5.142 -12.918 1.00 78.69 174 TYR A O 1
ATOM 1383 N N . PRO A 1 175 ? 3.108 -5.596 -10.784 1.00 80.38 175 PRO A N 1
ATOM 1384 C CA . PRO A 1 175 ? 4.417 -6.161 -11.084 1.00 80.38 175 PRO A CA 1
ATOM 1385 C C . PRO A 1 175 ? 4.362 -7.406 -11.963 1.00 80.38 175 PRO A C 1
ATOM 1387 O O . PRO A 1 175 ? 5.120 -7.496 -12.930 1.00 80.38 175 PRO A O 1
ATOM 1390 N N . ALA A 1 176 ? 3.444 -8.334 -11.674 1.00 83.88 176 ALA A N 1
ATOM 1391 C CA . ALA A 1 176 ? 3.256 -9.530 -12.490 1.00 83.88 176 ALA A CA 1
ATOM 1392 C C . ALA A 1 176 ? 2.817 -9.163 -13.918 1.00 83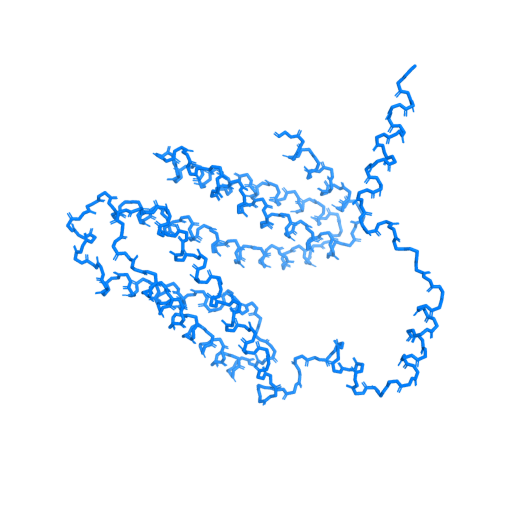.88 176 ALA A C 1
ATOM 1394 O O . ALA A 1 176 ? 3.384 -9.666 -14.891 1.00 83.88 176 ALA A O 1
ATOM 1395 N N . PHE A 1 177 ? 1.886 -8.212 -14.048 1.00 85.81 177 PHE A N 1
ATOM 1396 C CA . PHE A 1 177 ? 1.478 -7.642 -15.331 1.00 85.81 177 PHE A CA 1
ATOM 1397 C C . PHE A 1 177 ? 2.661 -7.011 -16.072 1.00 85.81 177 PHE A C 1
ATOM 1399 O O . PHE A 1 177 ? 2.893 -7.320 -17.236 1.00 85.81 177 PHE A O 1
ATOM 1406 N N . SER A 1 178 ? 3.450 -6.175 -15.398 1.00 80.31 178 SER A N 1
ATOM 1407 C CA . SER A 1 178 ? 4.605 -5.486 -15.989 1.00 80.31 178 SER A CA 1
ATOM 1408 C C . SER A 1 178 ? 5.665 -6.473 -16.473 1.00 80.31 178 SER A C 1
ATOM 1410 O O . SER A 1 178 ? 6.253 -6.297 -17.541 1.00 80.31 178 SER A O 1
ATOM 1412 N N . PHE A 1 179 ? 5.897 -7.537 -15.707 1.00 83.19 179 PHE A N 1
ATOM 1413 C CA . PHE A 1 179 ? 6.809 -8.609 -16.077 1.00 83.19 179 PHE A CA 1
ATOM 1414 C C . PHE A 1 179 ? 6.321 -9.381 -17.308 1.00 83.19 179 PHE A C 1
ATOM 1416 O O . PHE A 1 179 ? 7.106 -9.622 -18.226 1.00 83.19 179 PHE A O 1
ATOM 1423 N N . ALA A 1 180 ? 5.031 -9.723 -17.358 1.00 85.25 180 ALA A N 1
ATOM 1424 C CA . ALA A 1 180 ? 4.426 -10.372 -18.517 1.00 85.25 180 ALA A CA 1
ATOM 1425 C C . ALA A 1 180 ? 4.461 -9.462 -19.757 1.00 85.25 180 ALA A C 1
ATOM 1427 O O . ALA A 1 180 ? 4.927 -9.888 -20.812 1.00 85.25 180 ALA A O 1
ATOM 1428 N N . PHE A 1 181 ? 4.069 -8.192 -19.618 1.00 82.81 181 PHE A N 1
ATOM 1429 C CA . PHE A 1 181 ? 4.040 -7.202 -20.699 1.00 82.81 181 PHE A CA 1
ATOM 1430 C C . PHE A 1 181 ? 5.417 -7.030 -21.355 1.00 82.81 181 PHE A C 1
ATOM 1432 O O . PHE A 1 181 ? 5.533 -7.049 -22.580 1.00 82.81 181 PHE A O 1
ATOM 1439 N N . ARG A 1 182 ? 6.483 -6.948 -20.549 1.00 81.75 182 ARG A N 1
ATOM 1440 C CA . ARG A 1 182 ? 7.864 -6.796 -21.044 1.00 81.75 182 ARG A CA 1
ATOM 1441 C C . ARG A 1 182 ? 8.386 -8.005 -21.822 1.00 81.75 182 ARG A C 1
ATOM 1443 O O . ARG A 1 182 ? 9.343 -7.857 -22.573 1.00 81.75 182 ARG A O 1
ATOM 1450 N N . ARG A 1 183 ? 7.789 -9.187 -21.653 1.00 84.25 183 ARG A N 1
ATOM 1451 C CA . ARG A 1 183 ? 8.179 -10.410 -22.377 1.00 84.25 183 ARG A CA 1
ATOM 1452 C C . ARG A 1 183 ? 7.472 -10.576 -23.724 1.00 84.25 183 ARG A C 1
ATOM 1454 O O . ARG A 1 183 ? 7.839 -11.465 -24.487 1.00 84.25 183 ARG A O 1
ATOM 1461 N N . LEU A 1 184 ? 6.462 -9.759 -24.014 1.00 84.94 184 LEU A N 1
ATOM 1462 C CA . LEU A 1 184 ? 5.674 -9.858 -25.240 1.00 84.94 184 LEU A CA 1
ATOM 1463 C C . LEU A 1 184 ? 6.298 -9.056 -26.388 1.00 84.94 184 LEU A C 1
ATOM 1465 O O . LEU A 1 184 ? 6.923 -8.018 -26.174 1.00 84.94 184 LEU A O 1
ATOM 1469 N N . THR A 1 185 ? 6.072 -9.516 -27.620 1.00 83.75 185 THR A N 1
ATOM 1470 C CA . THR A 1 185 ? 6.387 -8.775 -28.853 1.00 83.75 185 THR A CA 1
ATOM 1471 C C . THR A 1 185 ? 5.449 -7.584 -29.038 1.00 83.75 185 THR A C 1
ATOM 1473 O O . THR A 1 185 ? 4.347 -7.565 -28.494 1.00 83.75 185 THR A O 1
ATOM 1476 N N . SER A 1 186 ? 5.838 -6.598 -29.849 1.00 76.56 186 SER A N 1
ATOM 1477 C CA . SER A 1 186 ? 5.105 -5.332 -29.998 1.00 76.56 186 SER A CA 1
ATOM 1478 C C . SER A 1 186 ? 3.623 -5.492 -30.379 1.00 76.56 186 SER A C 1
ATOM 1480 O O . SER A 1 186 ? 2.790 -4.778 -29.833 1.00 76.56 186 SER A O 1
ATOM 1482 N N . SER A 1 187 ? 3.270 -6.460 -31.238 1.00 78.56 187 SER A N 1
ATOM 1483 C CA . SER A 1 187 ? 1.864 -6.748 -31.587 1.00 78.56 187 SER A CA 1
ATOM 1484 C C . SER A 1 187 ? 1.078 -7.357 -30.419 1.00 78.56 187 SER A C 1
ATOM 1486 O O . SER A 1 187 ? -0.089 -7.033 -30.210 1.00 78.56 187 SER A O 1
ATOM 1488 N N . ASN A 1 188 ? 1.716 -8.223 -29.629 1.00 83.44 188 ASN A N 1
ATOM 1489 C CA . ASN A 1 188 ? 1.075 -8.882 -28.491 1.00 83.44 188 ASN A CA 1
ATOM 1490 C C . ASN A 1 188 ? 1.000 -7.952 -27.271 1.00 83.44 188 ASN A C 1
ATOM 1492 O O . ASN A 1 188 ? 0.070 -8.067 -26.476 1.00 83.44 188 ASN A O 1
ATOM 1496 N N . GLN A 1 189 ? 1.928 -6.996 -27.142 1.00 81.06 189 GLN A N 1
ATOM 1497 C CA . GLN A 1 189 ? 1.878 -5.935 -26.131 1.00 81.06 189 GLN A CA 1
ATOM 1498 C C . GLN A 1 189 ? 0.608 -5.093 -26.271 1.00 81.06 189 GLN A C 1
ATOM 1500 O O . GLN A 1 189 ? -0.026 -4.788 -25.265 1.00 81.06 189 GLN A O 1
ATOM 1505 N N . THR A 1 190 ? 0.205 -4.744 -27.498 1.00 79.12 190 THR A N 1
ATOM 1506 C CA . THR A 1 190 ? -1.017 -3.960 -27.736 1.00 79.12 190 THR A CA 1
ATOM 1507 C C . THR A 1 190 ? -2.270 -4.716 -27.292 1.00 79.12 190 THR A C 1
ATOM 1509 O O . THR A 1 190 ? -3.105 -4.151 -26.591 1.00 79.12 190 THR A O 1
ATOM 1512 N N . ALA A 1 191 ? -2.374 -6.009 -27.616 1.00 82.31 191 ALA A N 1
ATOM 1513 C CA . ALA A 1 191 ? -3.485 -6.844 -27.158 1.00 82.31 191 ALA A CA 1
ATOM 1514 C C . ALA A 1 191 ? -3.483 -7.020 -25.629 1.00 82.31 191 ALA A C 1
ATOM 1516 O O . ALA A 1 191 ? -4.528 -6.940 -24.990 1.00 82.31 191 ALA A O 1
ATOM 1517 N N . PHE A 1 192 ? -2.308 -7.202 -25.021 1.00 83.94 192 PHE A N 1
ATOM 1518 C CA . PHE A 1 192 ? -2.178 -7.363 -23.573 1.00 83.94 192 PHE A CA 1
ATOM 1519 C C . PHE A 1 192 ? -2.450 -6.062 -22.801 1.00 83.94 192 PHE A C 1
ATOM 1521 O O . PHE A 1 192 ? -2.948 -6.106 -21.678 1.00 83.94 192 PHE A O 1
ATOM 1528 N N . ALA A 1 193 ? -2.212 -4.895 -23.408 1.00 82.50 193 ALA A N 1
ATOM 1529 C CA . ALA A 1 193 ? -2.548 -3.597 -22.823 1.00 82.50 193 ALA A CA 1
ATOM 1530 C C . ALA A 1 193 ? -4.059 -3.432 -22.570 1.00 82.50 193 ALA A C 1
ATOM 1532 O O . ALA A 1 193 ? -4.442 -2.772 -21.606 1.00 82.50 193 ALA A O 1
ATOM 1533 N N . LEU A 1 194 ? -4.917 -4.095 -23.360 1.00 81.75 194 LEU A N 1
ATOM 1534 C CA . LEU A 1 194 ? -6.373 -4.128 -23.145 1.00 81.75 194 LEU A CA 1
ATOM 1535 C C . LEU A 1 194 ? -6.782 -4.859 -21.860 1.00 81.75 194 LEU A C 1
ATOM 1537 O O . LEU A 1 194 ? -7.921 -4.738 -21.418 1.00 81.75 194 LEU A O 1
ATOM 1541 N N . PHE A 1 195 ? -5.870 -5.585 -21.217 1.00 83.19 195 PHE A N 1
ATOM 1542 C CA . PHE A 1 195 ? -6.150 -6.208 -19.930 1.00 83.19 195 PHE A CA 1
ATOM 1543 C C . PHE A 1 195 ? -6.213 -5.184 -18.784 1.00 83.19 195 PHE A C 1
ATOM 1545 O O . PHE A 1 195 ? -6.971 -5.384 -17.839 1.00 83.19 195 PHE A O 1
ATOM 1552 N N . LEU A 1 196 ? -5.494 -4.056 -18.878 1.00 81.50 196 LEU A N 1
ATOM 1553 C CA . LEU A 1 196 ? -5.537 -2.970 -17.883 1.00 81.50 196 LEU A CA 1
ATOM 1554 C C . LEU A 1 196 ? -6.959 -2.425 -17.636 1.00 81.50 196 LEU A C 1
ATOM 1556 O O . LEU A 1 196 ? -7.394 -2.434 -16.481 1.00 81.50 196 LEU A O 1
ATOM 1560 N N . PRO A 1 197 ? -7.731 -2.019 -18.665 1.00 78.62 197 PRO A N 1
ATOM 1561 C CA . PRO A 1 197 ? -9.097 -1.543 -18.466 1.00 78.62 197 PRO A CA 1
ATOM 1562 C C . PRO A 1 197 ? -10.055 -2.641 -17.976 1.00 78.62 197 PRO A C 1
ATOM 1564 O O . PRO A 1 197 ? -10.973 -2.346 -17.210 1.00 78.62 197 PRO A O 1
ATOM 1567 N N . VAL A 1 198 ? -9.840 -3.905 -18.362 1.00 80.88 198 VAL A N 1
ATOM 1568 C CA . VAL A 1 198 ? -10.632 -5.041 -17.853 1.00 80.88 198 VAL A CA 1
ATOM 1569 C C . VAL A 1 198 ? -10.364 -5.257 -16.365 1.00 80.88 198 VAL A C 1
ATOM 1571 O O . VAL A 1 198 ? -11.308 -5.392 -15.587 1.00 80.88 198 VAL A O 1
ATOM 1574 N N . MET A 1 199 ? -9.096 -5.214 -15.947 1.00 80.44 199 MET A N 1
ATOM 1575 C CA . MET A 1 199 ? -8.719 -5.258 -14.536 1.00 80.44 199 MET A CA 1
ATOM 1576 C C . MET A 1 199 ? -9.338 -4.094 -13.760 1.00 80.44 199 MET A C 1
ATOM 1578 O O . MET A 1 199 ? -9.943 -4.330 -12.715 1.00 80.44 199 MET A O 1
ATOM 1582 N N . LYS A 1 200 ? -9.269 -2.859 -14.284 1.00 78.06 200 LYS A N 1
ATOM 1583 C CA . LYS A 1 200 ? -9.919 -1.675 -13.685 1.00 78.06 200 LYS A CA 1
ATOM 1584 C C . LYS A 1 200 ? -11.390 -1.955 -13.382 1.00 78.06 200 LYS A C 1
ATOM 1586 O O . LYS A 1 200 ? -11.842 -1.732 -12.260 1.00 78.06 200 LYS A O 1
ATOM 1591 N N . LEU A 1 201 ? -12.127 -2.472 -14.367 1.00 78.38 201 LEU A N 1
ATOM 1592 C CA . LEU A 1 201 ? -13.552 -2.769 -14.232 1.00 78.38 201 LEU A CA 1
ATOM 1593 C C . LEU A 1 201 ? -13.813 -3.908 -13.237 1.00 78.38 201 LEU A C 1
ATOM 1595 O O . LEU A 1 201 ? -14.711 -3.795 -12.402 1.00 78.38 201 LEU A O 1
ATOM 1599 N N . ALA A 1 202 ? -13.013 -4.975 -13.282 1.00 78.62 202 ALA A N 1
ATOM 1600 C CA . ALA A 1 202 ? -13.120 -6.095 -12.351 1.00 78.62 202 ALA A CA 1
ATOM 1601 C C . ALA A 1 202 ? -12.912 -5.645 -10.896 1.00 78.62 202 ALA A C 1
ATOM 1603 O O . ALA A 1 202 ? -13.715 -5.988 -10.027 1.00 78.62 202 ALA A O 1
ATOM 1604 N N . PHE A 1 203 ? -11.896 -4.815 -10.635 1.00 76.62 203 PHE A N 1
ATOM 1605 C CA . PHE A 1 203 ? -11.655 -4.254 -9.306 1.00 76.62 203 PHE A CA 1
ATOM 1606 C C . PHE A 1 203 ? -12.781 -3.315 -8.870 1.00 76.62 203 PHE A C 1
ATOM 1608 O O . PHE A 1 203 ? -13.259 -3.443 -7.743 1.00 76.62 203 PHE A O 1
ATOM 1615 N N . LYS A 1 204 ? -13.270 -2.435 -9.759 1.00 73.00 204 LYS A N 1
ATOM 1616 C CA . LYS A 1 204 ? -14.411 -1.552 -9.452 1.00 73.00 204 LYS A CA 1
ATOM 1617 C C . LYS A 1 204 ? -15.646 -2.361 -9.054 1.00 73.00 204 LYS A C 1
ATOM 1619 O O . LYS A 1 204 ? -16.270 -2.062 -8.038 1.00 73.00 204 LYS A O 1
ATOM 1624 N N . ASN A 1 205 ? -15.955 -3.423 -9.795 1.00 76.81 205 ASN A N 1
ATOM 1625 C CA . ASN A 1 205 ? -17.091 -4.297 -9.501 1.00 76.81 205 ASN A CA 1
ATOM 1626 C C . ASN A 1 205 ? -16.899 -5.095 -8.204 1.00 76.81 205 ASN A C 1
ATOM 1628 O O . ASN A 1 205 ? -17.846 -5.228 -7.432 1.00 76.81 205 ASN A O 1
ATOM 1632 N N . CYS A 1 206 ? -15.685 -5.582 -7.931 1.00 74.31 206 CYS A N 1
ATOM 1633 C CA . CYS A 1 206 ? -15.376 -6.303 -6.697 1.00 74.31 206 CYS A CA 1
ATOM 1634 C C . CYS A 1 206 ? -15.557 -5.411 -5.460 1.00 74.31 206 CYS A C 1
ATOM 1636 O O . CYS A 1 206 ? -16.294 -5.779 -4.545 1.00 74.31 206 CYS A O 1
ATOM 1638 N N . ILE A 1 207 ? -14.972 -4.207 -5.453 1.00 70.19 207 ILE A N 1
ATOM 1639 C CA . ILE A 1 207 ? -15.137 -3.277 -4.326 1.00 70.19 207 ILE A CA 1
ATOM 1640 C C . ILE A 1 207 ? -16.596 -2.794 -4.235 1.00 70.19 207 ILE A C 1
ATOM 1642 O O . ILE A 1 207 ? -17.142 -2.734 -3.138 1.00 70.19 207 ILE A O 1
ATOM 1646 N N . SER A 1 208 ? -17.273 -2.532 -5.360 1.00 70.06 208 SER A N 1
ATOM 1647 C CA . SER A 1 208 ? -18.702 -2.164 -5.371 1.00 70.06 208 SER A CA 1
ATOM 1648 C C . SER A 1 208 ? -19.594 -3.240 -4.735 1.00 70.06 208 SER A C 1
ATOM 1650 O O . SER A 1 208 ? -20.524 -2.921 -3.991 1.00 70.06 208 SER A O 1
ATOM 1652 N N . TYR A 1 209 ? -19.278 -4.518 -4.966 1.00 73.44 209 TYR A N 1
ATOM 1653 C CA . TYR A 1 209 ? -19.964 -5.641 -4.331 1.00 73.44 209 TYR A CA 1
ATOM 1654 C C . TYR A 1 209 ? -19.701 -5.703 -2.819 1.00 73.44 209 TYR A C 1
ATOM 1656 O O . TYR A 1 209 ? -20.641 -5.866 -2.042 1.00 73.44 209 TYR A O 1
ATOM 1664 N N . VAL A 1 210 ? -18.446 -5.527 -2.392 1.00 71.44 210 VAL A N 1
ATOM 1665 C CA . VAL A 1 210 ? -18.056 -5.545 -0.968 1.00 71.44 210 VAL A CA 1
ATOM 1666 C C . VAL A 1 210 ? -18.700 -4.390 -0.196 1.00 71.44 210 VAL A C 1
ATOM 1668 O O . VAL A 1 210 ? -19.210 -4.585 0.902 1.00 71.44 210 VAL A O 1
ATOM 1671 N N . VAL A 1 211 ? -18.761 -3.200 -0.793 1.00 67.00 211 VAL A N 1
ATOM 1672 C CA . VAL A 1 211 ? -19.297 -1.978 -0.170 1.00 67.00 211 VAL A CA 1
ATOM 1673 C C . VAL A 1 211 ? -20.796 -1.807 -0.476 1.00 67.00 211 VAL A C 1
ATOM 1675 O O . VAL A 1 211 ? -21.351 -0.722 -0.330 1.00 67.00 211 VAL A O 1
ATOM 1678 N N . ARG A 1 212 ? -21.508 -2.868 -0.902 1.00 67.62 212 ARG A N 1
ATOM 1679 C CA . ARG A 1 212 ? -22.916 -2.775 -1.342 1.00 67.62 212 ARG A CA 1
ATOM 1680 C C . ARG A 1 212 ? -23.829 -2.110 -0.308 1.00 67.62 212 ARG A C 1
ATOM 1682 O O . ARG A 1 212 ? -24.698 -1.346 -0.715 1.00 67.62 212 ARG A O 1
ATOM 1689 N N . HIS A 1 213 ? -23.582 -2.371 0.974 1.00 64.88 213 HIS A N 1
ATOM 1690 C CA . HIS A 1 213 ? -24.371 -1.899 2.116 1.00 64.88 213 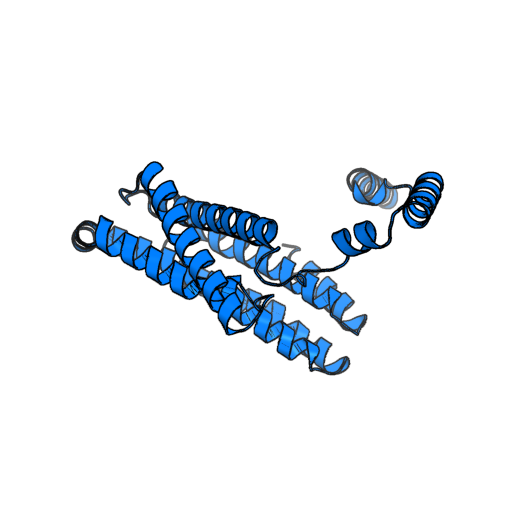HIS A CA 1
ATOM 1691 C C . HIS A 1 213 ? -23.999 -0.485 2.600 1.00 64.88 213 HIS A C 1
ATOM 1693 O O . HIS A 1 213 ? -24.675 0.041 3.474 1.00 64.88 213 HIS A O 1
ATOM 1699 N N . MET A 1 214 ? -22.954 0.141 2.041 1.00 59.66 214 MET A N 1
ATOM 1700 C CA . MET A 1 214 ? -22.471 1.467 2.451 1.00 59.66 214 MET A CA 1
ATOM 1701 C C . MET A 1 214 ? -22.372 2.401 1.242 1.00 59.66 214 MET A C 1
ATOM 1703 O O . MET A 1 214 ? -21.282 2.723 0.763 1.00 59.66 214 MET A O 1
ATOM 1707 N N . GLU A 1 215 ? -23.530 2.795 0.707 1.00 59.03 215 GLU A N 1
ATOM 1708 C CA . GLU A 1 215 ? -23.634 3.532 -0.561 1.00 59.03 215 GLU A CA 1
ATOM 1709 C C . GLU A 1 215 ? -22.830 4.839 -0.576 1.00 59.03 215 GLU A C 1
ATOM 1711 O O . GLU A 1 215 ? -22.164 5.120 -1.572 1.00 59.03 215 GLU A O 1
ATOM 1716 N N . ASP A 1 216 ? -22.773 5.549 0.552 1.00 58.62 216 ASP A N 1
ATOM 1717 C CA . ASP A 1 216 ? -22.079 6.837 0.679 1.00 58.62 216 ASP A CA 1
ATOM 1718 C C . ASP A 1 216 ? -20.544 6.726 0.635 1.00 58.62 216 ASP A C 1
ATOM 1720 O O . ASP A 1 216 ? -19.855 7.673 0.260 1.00 58.62 216 ASP A O 1
ATOM 1724 N N . SER A 1 217 ? -19.981 5.559 0.973 1.00 55.25 217 SER A N 1
ATOM 1725 C CA . SER A 1 217 ? -18.525 5.323 0.970 1.00 55.25 217 SER A CA 1
ATOM 1726 C C . SER A 1 217 ? -18.010 4.726 -0.344 1.00 55.25 217 SER A C 1
ATOM 1728 O O . SER A 1 217 ? -16.797 4.713 -0.589 1.00 55.25 217 SER A O 1
ATOM 1730 N N . LYS A 1 218 ? -18.914 4.261 -1.222 1.00 55.69 218 LYS A N 1
ATOM 1731 C CA . LYS A 1 218 ? -18.559 3.689 -2.532 1.00 55.69 218 LYS A CA 1
ATOM 1732 C C . LYS A 1 218 ? -17.713 4.651 -3.380 1.00 55.69 218 LYS A C 1
ATOM 1734 O O . LYS A 1 218 ? -16.679 4.202 -3.871 1.00 55.69 218 LYS A O 1
ATOM 1739 N N . PRO A 1 219 ? -18.046 5.947 -3.541 1.00 55.91 219 PRO A N 1
ATOM 1740 C CA . PRO A 1 219 ? -17.282 6.825 -4.427 1.00 55.91 219 PRO A CA 1
ATOM 1741 C C . PRO A 1 219 ? -15.845 7.044 -3.938 1.00 55.91 219 PRO A C 1
ATOM 1743 O O . PRO A 1 219 ? -14.891 6.892 -4.698 1.00 55.91 219 PRO A O 1
ATOM 1746 N N . GLN A 1 220 ? -15.669 7.327 -2.647 1.00 58.66 220 GLN A N 1
ATOM 1747 C CA . GLN A 1 220 ? -14.359 7.642 -2.077 1.00 58.66 220 GLN A CA 1
ATOM 1748 C C . GLN A 1 220 ? -13.401 6.443 -2.105 1.00 58.66 220 GLN A C 1
ATOM 1750 O O . GLN A 1 220 ? -12.206 6.600 -2.350 1.00 58.66 220 GLN A O 1
ATOM 1755 N N . VAL A 1 221 ? -13.913 5.236 -1.861 1.00 59.41 221 VAL A N 1
ATOM 1756 C CA . VAL A 1 221 ? -13.080 4.033 -1.766 1.00 59.41 221 VAL A CA 1
ATOM 1757 C C . VAL A 1 221 ? -12.888 3.352 -3.122 1.00 59.41 221 VAL A C 1
ATOM 1759 O O . VAL A 1 221 ? -11.766 2.969 -3.455 1.00 59.41 221 VAL A O 1
ATOM 1762 N N . VAL A 1 222 ? -13.964 3.190 -3.899 1.00 58.69 222 VAL A N 1
ATOM 1763 C CA . VAL A 1 222 ? -13.957 2.450 -5.172 1.00 58.69 222 VAL A CA 1
ATOM 1764 C C . VAL A 1 222 ? -13.382 3.310 -6.290 1.00 58.69 222 VAL A C 1
ATOM 1766 O O . VAL A 1 222 ? -12.532 2.849 -7.045 1.00 58.69 222 VAL A O 1
ATOM 1769 N N . ILE A 1 223 ? -13.863 4.544 -6.432 1.00 62.97 223 ILE A N 1
ATOM 1770 C CA . ILE A 1 223 ? -13.597 5.346 -7.630 1.00 62.97 223 ILE A CA 1
ATOM 1771 C C . ILE A 1 223 ? -12.198 5.950 -7.520 1.00 62.97 223 ILE A C 1
ATOM 1773 O O . ILE A 1 223 ? -11.344 5.654 -8.348 1.00 62.97 223 ILE A O 1
ATOM 1777 N N . PHE A 1 224 ? -11.906 6.655 -6.427 1.00 67.88 224 PHE A N 1
ATOM 1778 C CA . PHE A 1 224 ? -10.646 7.388 -6.280 1.00 67.88 224 PHE A CA 1
ATOM 1779 C C . PHE A 1 224 ? -9.394 6.493 -6.223 1.00 67.88 224 PHE A C 1
ATOM 1781 O O . PHE A 1 224 ? -8.450 6.704 -6.983 1.00 67.88 224 PHE A O 1
ATOM 1788 N N . ASN A 1 225 ? -9.367 5.469 -5.356 1.00 68.94 225 ASN A N 1
ATOM 1789 C CA . ASN A 1 225 ? -8.169 4.628 -5.212 1.00 68.94 225 ASN A CA 1
ATOM 1790 C C . ASN A 1 225 ? -7.891 3.814 -6.479 1.00 68.94 225 ASN A C 1
ATOM 1792 O O . ASN A 1 225 ? -6.758 3.801 -6.961 1.00 68.94 225 ASN A O 1
ATOM 1796 N N . ILE A 1 226 ? -8.909 3.152 -7.045 1.00 72.06 226 ILE A N 1
ATOM 1797 C CA . ILE A 1 226 ? -8.714 2.336 -8.251 1.00 72.06 226 ILE A CA 1
ATOM 1798 C C . ILE A 1 226 ? -8.278 3.214 -9.423 1.00 72.06 226 ILE A C 1
ATOM 1800 O O . ILE A 1 226 ? -7.414 2.796 -10.190 1.00 72.06 226 ILE A O 1
ATOM 1804 N N . GLU A 1 227 ? -8.838 4.415 -9.569 1.00 76.81 227 GLU A N 1
ATOM 1805 C CA . GLU A 1 227 ? -8.477 5.317 -10.665 1.00 76.81 227 GLU A CA 1
ATOM 1806 C C . GLU A 1 227 ? -7.050 5.828 -10.558 1.00 76.81 227 GLU A C 1
ATOM 1808 O O . GLU A 1 227 ? -6.333 5.781 -11.556 1.00 76.81 227 GLU A O 1
ATOM 1813 N N . ILE A 1 228 ? -6.605 6.220 -9.362 1.00 77.38 228 ILE A N 1
ATOM 1814 C CA . ILE A 1 228 ? -5.221 6.653 -9.152 1.00 77.38 228 ILE A CA 1
ATOM 1815 C C . ILE A 1 228 ? -4.249 5.520 -9.461 1.00 77.38 228 ILE A C 1
ATOM 1817 O O . ILE A 1 228 ? -3.314 5.714 -10.240 1.00 77.38 228 ILE A O 1
ATOM 1821 N N . PHE A 1 229 ? -4.473 4.327 -8.899 1.00 75.19 229 PHE A N 1
ATOM 1822 C CA . PHE A 1 229 ? -3.609 3.184 -9.183 1.00 75.19 229 PHE A CA 1
ATOM 1823 C C . PHE A 1 229 ? -3.612 2.872 -10.678 1.00 75.19 229 PHE A C 1
ATOM 1825 O O . PHE A 1 229 ? -2.549 2.822 -11.292 1.00 75.19 229 PHE A O 1
ATOM 1832 N N . HIS A 1 230 ? -4.788 2.746 -11.293 1.00 82.00 230 HIS A N 1
ATOM 1833 C CA . HIS A 1 230 ? -4.905 2.494 -12.725 1.00 82.00 230 HIS A CA 1
ATOM 1834 C C . HIS A 1 230 ? -4.138 3.529 -13.565 1.00 82.00 230 HIS A C 1
ATOM 1836 O O . HIS A 1 230 ? -3.376 3.137 -14.446 1.00 82.00 230 HIS A O 1
ATOM 1842 N N . ALA A 1 231 ? -4.272 4.825 -13.268 1.00 83.06 231 ALA A N 1
ATOM 1843 C CA . ALA A 1 231 ? -3.571 5.896 -13.977 1.00 83.06 231 ALA A CA 1
ATOM 1844 C C . ALA A 1 231 ? -2.042 5.780 -13.849 1.00 83.06 231 ALA A C 1
ATOM 1846 O O . ALA A 1 231 ? -1.321 5.885 -14.850 1.00 83.06 231 ALA A O 1
ATOM 1847 N N . PHE A 1 232 ? -1.535 5.482 -12.647 1.00 81.25 232 PHE A N 1
ATOM 1848 C CA . PHE A 1 232 ? -0.110 5.209 -12.439 1.00 81.25 232 PHE A CA 1
ATOM 1849 C C . PHE A 1 232 ? 0.379 4.038 -13.304 1.00 81.25 232 PHE A C 1
ATOM 1851 O O . PHE A 1 232 ? 1.439 4.130 -13.929 1.00 81.25 232 PHE A O 1
ATOM 1858 N N . TYR A 1 233 ? -0.390 2.951 -13.392 1.00 78.00 233 TYR A N 1
ATOM 1859 C CA . TYR A 1 233 ? 0.023 1.762 -14.144 1.00 78.00 233 TYR A CA 1
ATOM 1860 C C . TYR A 1 233 ? -0.123 1.901 -15.657 1.00 78.00 233 TYR A C 1
ATOM 1862 O O . TYR A 1 233 ? 0.728 1.393 -16.392 1.00 78.00 233 TYR A O 1
ATOM 1870 N N . VAL A 1 234 ? -1.140 2.618 -16.138 1.00 84.25 234 VAL A N 1
ATOM 1871 C CA . VAL A 1 234 ? -1.241 2.999 -17.553 1.00 84.25 234 VAL A CA 1
ATOM 1872 C C . VAL A 1 234 ? -0.016 3.820 -17.946 1.00 84.25 234 VAL A C 1
ATOM 1874 O O . VAL A 1 234 ? 0.661 3.470 -18.913 1.00 84.25 234 VAL A O 1
ATOM 1877 N N . THR A 1 235 ? 0.352 4.814 -17.134 1.00 83.00 235 THR A N 1
ATOM 1878 C CA . THR A 1 235 ? 1.549 5.640 -17.357 1.00 83.00 235 THR A CA 1
ATOM 1879 C C . THR A 1 235 ? 2.819 4.787 -17.401 1.00 83.00 235 THR A C 1
ATOM 1881 O O . THR A 1 235 ? 3.609 4.890 -18.340 1.00 83.00 235 THR A O 1
ATOM 1884 N N . ALA A 1 236 ? 3.002 3.880 -16.437 1.00 80.62 236 ALA A N 1
ATOM 1885 C CA . ALA A 1 236 ? 4.151 2.975 -16.414 1.00 80.62 236 ALA A CA 1
ATOM 1886 C C . ALA A 1 236 ? 4.182 2.027 -17.629 1.00 80.62 236 ALA A C 1
ATOM 1888 O O . ALA A 1 236 ? 5.255 1.704 -18.143 1.00 80.62 236 ALA A O 1
ATOM 1889 N N . THR A 1 237 ? 3.019 1.586 -18.112 1.00 80.81 237 THR A N 1
ATOM 1890 C CA . THR A 1 237 ? 2.914 0.734 -19.305 1.00 80.81 237 THR A CA 1
ATOM 1891 C C . THR A 1 237 ? 3.271 1.517 -20.561 1.00 80.81 237 THR A C 1
ATOM 1893 O O . THR A 1 237 ? 4.043 1.021 -21.374 1.00 80.81 237 THR A O 1
ATOM 1896 N N . MET A 1 238 ? 2.799 2.760 -20.690 1.00 83.88 238 MET A N 1
ATOM 1897 C CA . MET A 1 238 ? 3.154 3.656 -21.795 1.00 83.88 238 MET A CA 1
ATOM 1898 C C . MET A 1 238 ? 4.657 3.952 -21.827 1.00 83.88 238 MET A C 1
ATOM 1900 O O . MET A 1 238 ? 5.260 3.892 -22.892 1.00 83.88 238 MET A O 1
ATOM 1904 N N . GLN A 1 239 ? 5.279 4.193 -20.667 1.00 82.00 239 GLN A N 1
ATOM 1905 C CA . GLN A 1 239 ? 6.728 4.417 -20.560 1.00 82.00 239 GLN A CA 1
ATOM 1906 C C . GLN A 1 239 ? 7.563 3.202 -20.983 1.00 82.00 239 GLN A C 1
ATOM 1908 O O . GLN A 1 239 ? 8.669 3.360 -21.491 1.00 82.00 239 GLN A O 1
ATOM 1913 N N . ASN A 1 240 ? 7.054 1.988 -20.759 1.00 77.31 240 ASN A N 1
ATOM 1914 C CA . ASN A 1 240 ? 7.738 0.743 -21.112 1.00 77.31 240 ASN A CA 1
ATOM 1915 C C . ASN A 1 240 ? 7.268 0.151 -22.452 1.00 77.31 240 ASN A C 1
ATOM 1917 O O . ASN A 1 240 ? 7.736 -0.921 -22.844 1.00 77.31 240 ASN A O 1
ATOM 1921 N N . ALA A 1 241 ? 6.323 0.797 -23.138 1.00 78.94 241 ALA A N 1
ATOM 1922 C CA . ALA A 1 241 ? 5.787 0.315 -24.398 1.00 78.94 241 ALA A CA 1
ATOM 1923 C C . ALA A 1 241 ? 6.812 0.509 -25.516 1.00 78.94 241 ALA A C 1
ATOM 1925 O O . ALA A 1 241 ? 7.367 1.587 -25.703 1.00 78.94 241 ALA A O 1
ATOM 1926 N N . THR A 1 242 ? 7.020 -0.541 -26.307 1.00 75.19 242 THR A N 1
ATOM 1927 C CA . THR A 1 242 ? 7.912 -0.481 -27.479 1.00 75.19 242 THR A CA 1
ATOM 1928 C C . THR A 1 242 ? 7.208 0.039 -28.734 1.00 75.19 242 THR A C 1
ATOM 1930 O O . THR A 1 242 ? 7.858 0.375 -29.718 1.00 75.19 242 THR A O 1
ATOM 1933 N N . SER A 1 243 ? 5.872 0.099 -28.711 1.00 79.25 243 SER A N 1
ATOM 1934 C CA . SER A 1 243 ? 5.025 0.437 -29.855 1.00 79.25 243 SER A CA 1
ATOM 1935 C C . SER A 1 243 ? 4.228 1.712 -29.601 1.00 79.25 243 SER A C 1
ATOM 1937 O O . SER A 1 243 ? 3.473 1.794 -28.629 1.00 79.25 243 SER A O 1
ATOM 1939 N N . MET A 1 244 ? 4.317 2.664 -30.535 1.00 81.88 244 MET A N 1
ATOM 1940 C CA . MET A 1 244 ? 3.498 3.884 -30.539 1.00 81.88 244 MET A CA 1
ATOM 1941 C C . MET A 1 244 ? 1.995 3.566 -30.603 1.00 81.88 244 MET A C 1
ATOM 1943 O O . MET A 1 244 ? 1.184 4.270 -30.007 1.00 81.88 244 MET A O 1
ATOM 1947 N N . SER A 1 245 ? 1.614 2.464 -31.263 1.00 76.81 245 SER A N 1
ATOM 1948 C CA . SER A 1 245 ? 0.215 2.020 -31.332 1.00 76.81 245 SER A CA 1
ATOM 1949 C C . SER A 1 245 ? -0.345 1.677 -29.949 1.00 76.81 245 SER A C 1
ATOM 1951 O O . SER A 1 245 ? -1.467 2.068 -29.637 1.00 76.81 245 SER A O 1
ATOM 1953 N N . THR A 1 246 ? 0.444 1.029 -29.085 1.00 79.94 246 THR A N 1
ATOM 1954 C CA . THR A 1 246 ? 0.034 0.713 -27.707 1.00 79.94 246 THR A CA 1
ATOM 1955 C C . THR A 1 246 ? -0.194 1.979 -26.881 1.00 79.94 246 THR A C 1
ATOM 1957 O O . THR A 1 246 ? -1.149 2.042 -26.113 1.00 79.94 246 THR A O 1
ATOM 1960 N N . ILE A 1 247 ? 0.646 3.001 -27.067 1.00 82.56 247 ILE A N 1
ATOM 1961 C CA . ILE A 1 247 ? 0.518 4.295 -26.382 1.00 82.56 247 ILE A CA 1
ATOM 1962 C C . ILE A 1 247 ? -0.768 5.005 -26.826 1.00 82.56 247 ILE A C 1
ATOM 1964 O O . ILE A 1 247 ? -1.572 5.392 -25.981 1.00 82.56 247 ILE A O 1
ATOM 1968 N N . LEU A 1 248 ? -0.997 5.119 -28.139 1.00 84.88 248 LEU A N 1
ATOM 1969 C CA . LEU A 1 248 ? -2.198 5.755 -28.696 1.00 84.88 248 LEU A CA 1
ATOM 1970 C C . LEU A 1 248 ? -3.487 5.024 -28.295 1.00 84.88 248 LEU A C 1
ATOM 1972 O O . LEU A 1 248 ? -4.495 5.665 -27.997 1.00 84.88 248 LEU A O 1
ATOM 1976 N N . LEU A 1 249 ? -3.453 3.691 -28.252 1.00 84.56 249 LEU A N 1
ATOM 1977 C CA . LEU A 1 249 ? -4.576 2.869 -27.808 1.00 84.56 249 LEU A CA 1
ATOM 1978 C C . LEU A 1 249 ? -4.893 3.107 -26.327 1.00 84.56 249 LEU A C 1
ATOM 1980 O O . LEU A 1 249 ? -6.051 3.336 -25.988 1.00 84.56 249 LEU A O 1
ATOM 1984 N N . LEU A 1 250 ? -3.880 3.111 -25.456 1.00 83.12 250 LEU A N 1
ATOM 1985 C CA . LEU A 1 250 ? -4.068 3.388 -24.029 1.00 83.12 250 LEU A CA 1
ATOM 1986 C C . LEU A 1 250 ? -4.598 4.804 -23.783 1.00 83.12 250 LEU A C 1
ATOM 1988 O O . LEU A 1 250 ? -5.532 4.959 -23.001 1.00 83.12 250 LEU A O 1
ATOM 1992 N N . MET A 1 251 ? -4.076 5.810 -24.494 1.00 84.56 251 MET A N 1
ATOM 1993 C CA . MET A 1 251 ? -4.603 7.179 -24.434 1.00 84.56 251 MET A CA 1
ATOM 1994 C C . MET A 1 251 ? -6.069 7.242 -24.875 1.00 84.56 251 MET A C 1
ATOM 1996 O O . MET A 1 251 ? -6.891 7.847 -24.195 1.00 84.56 251 MET A O 1
ATOM 2000 N N . SER A 1 252 ? -6.417 6.577 -25.979 1.00 83.69 252 SER A N 1
ATOM 2001 C CA . SER A 1 252 ? -7.795 6.558 -26.489 1.00 83.69 252 SER A CA 1
ATOM 2002 C C . SER A 1 252 ? -8.759 5.904 -25.496 1.00 83.69 252 SER A C 1
ATOM 2004 O O . SER A 1 252 ? -9.860 6.403 -25.277 1.00 83.69 252 SER A O 1
ATOM 2006 N N . ILE A 1 253 ? -8.344 4.802 -24.865 1.00 82.25 253 ILE A N 1
ATOM 2007 C CA . ILE A 1 253 ? -9.140 4.103 -23.850 1.00 82.25 253 ILE A CA 1
ATOM 2008 C C . ILE A 1 253 ? -9.313 4.966 -22.604 1.00 82.25 253 ILE A C 1
ATOM 2010 O O . ILE A 1 253 ? -10.426 5.052 -22.092 1.00 82.25 253 ILE A O 1
ATOM 2014 N N . ASP A 1 254 ? -8.247 5.602 -22.121 1.00 81.31 254 ASP A N 1
ATOM 2015 C CA . ASP A 1 254 ? -8.319 6.452 -20.932 1.00 81.31 254 ASP A CA 1
ATOM 2016 C C . ASP A 1 254 ? -9.239 7.659 -21.165 1.00 81.31 254 ASP A C 1
ATOM 2018 O O . ASP A 1 254 ? -10.103 7.944 -20.336 1.00 81.31 254 ASP A O 1
ATOM 2022 N N . MET A 1 255 ? -9.161 8.280 -22.350 1.00 80.50 255 MET A N 1
ATOM 2023 C CA . MET A 1 255 ? -10.097 9.333 -22.749 1.00 80.50 255 MET A CA 1
ATOM 2024 C C . MET A 1 255 ? -11.541 8.833 -22.761 1.00 80.50 255 MET A C 1
ATOM 2026 O O . MET A 1 255 ? -12.396 9.496 -22.196 1.00 80.50 255 MET A O 1
ATOM 2030 N N . LEU A 1 256 ? -11.826 7.664 -23.344 1.00 79.38 256 LEU 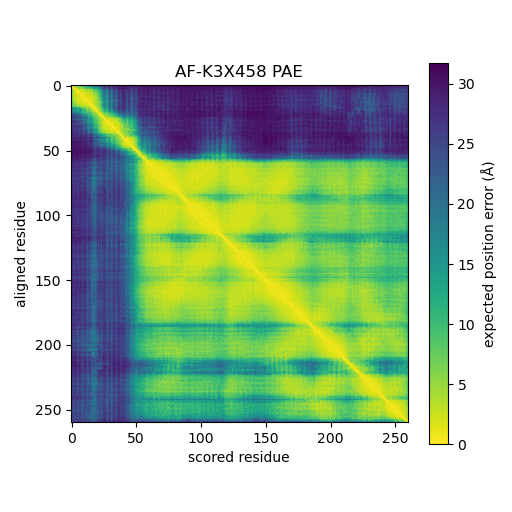A N 1
ATOM 2031 C CA . LEU A 1 256 ? -13.188 7.110 -23.384 1.00 79.38 256 LEU A CA 1
ATOM 2032 C C . LEU A 1 256 ? -13.729 6.739 -21.996 1.00 79.38 256 LEU A C 1
ATOM 2034 O O . LEU A 1 256 ? -14.926 6.871 -21.750 1.00 79.38 256 LEU A O 1
ATOM 2038 N N . GLN A 1 257 ? -12.868 6.255 -21.101 1.00 69.56 257 GLN A N 1
ATOM 2039 C CA . GLN A 1 257 ? -13.264 5.811 -19.765 1.00 69.56 257 GLN A CA 1
ATOM 2040 C C . GLN A 1 257 ? -13.499 6.951 -18.777 1.00 69.56 257 GLN A C 1
ATOM 2042 O O . GLN A 1 257 ? -14.267 6.754 -17.839 1.00 69.56 257 GLN A O 1
ATOM 2047 N N . ASN A 1 258 ? -12.833 8.091 -18.966 1.00 68.62 258 ASN A N 1
ATOM 2048 C CA . ASN A 1 258 ? -12.882 9.226 -18.042 1.00 68.62 258 ASN A CA 1
ATOM 2049 C C . ASN A 1 258 ? -13.694 10.415 -18.613 1.00 68.62 258 ASN A C 1
ATOM 2051 O O . ASN A 1 258 ? -13.665 11.504 -18.049 1.00 68.62 258 ASN A O 1
ATOM 2055 N N . TRP A 1 259 ? -14.390 10.235 -19.747 1.00 54.03 259 TRP A N 1
ATOM 2056 C CA . TRP A 1 259 ? -15.214 11.273 -20.398 1.00 54.03 259 TRP A CA 1
ATOM 2057 C C . TRP A 1 259 ? -16.589 11.498 -19.730 1.00 54.03 259 TRP A C 1
ATOM 2059 O O . TRP A 1 259 ? -17.348 12.364 -20.163 1.00 54.03 259 TRP A O 1
ATOM 2069 N N . TRP A 1 260 ? -16.926 10.733 -18.690 1.00 37.69 260 TRP A N 1
ATOM 2070 C CA . TRP A 1 260 ? -18.210 10.751 -17.974 1.00 37.69 260 TRP A CA 1
ATOM 2071 C C . TRP A 1 260 ? -17.973 10.613 -16.471 1.00 37.69 260 TRP A C 1
ATOM 2073 O O . TRP A 1 260 ? -18.897 10.969 -15.709 1.00 37.69 260 TRP A O 1
#

Organism: Globisporangium ultimum (strain ATCC 200006 / CBS 805.95 / DAOM BR144) (NCBI:txid431595)

Sequence (260 aa):
MTGVWFRTAIRAWESIQVELHGTYSVERMYQLKAYSESTSLARVIGILVLPSRGLGHSHTFWIRALLAVWIAHLAILGQLRQFVVEFPITRCQVVIISLLTGAAGIAFAFWMACQIGFPLPFMIAMEAPVSVLGFTAALLIGWGHFLQENPHVRTDLVTYVTIVFIQLALIYVYPAFSFAFRRLTSSNQTAFALFLPVMKLAFKNCISYVVRHMEDSKPQVVIFNIEIFHAFYVTATMQNATSMSTILLLMSIDMLQNWW